Protein 1QC6 (pdb70)

GO terms:
  GO:0045335 phagocytic vesicle (C, IDA)
  GO:0071346 cellular response to type II interferon (P, IDA)
  GO:0005515 protein binding (F, IPI)
  GO:0005522 profilin binding (F, IDA)
  GO:0005737 cytoplasm (C, IDA)
  GO:0005925 focal adhesion (C, IDA)
  GO:0030027 lamellipodium (C, IDA)
  GO:0017124 SH3 domain binding (F, IDA)
  GO:0030838 positive regulation of actin filament polymerization (P, IDA)
  GO:0008154 actin polymerization or depolymerization (P, IDA)

Structure (mmCIF, N/CA/C/O backbone):
data_1QC6
#
_entry.id   1QC6
#
_cell.length_a   44.883
_cell.length_b   68.257
_cell.length_c   82.219
_cell.angle_alpha   90.0
_cell.angle_beta   90.0
_cell.angle_gamma   90.0
#
_symmetry.space_group_name_H-M   'P 21 21 21'
#
loop_
_entity.id
_entity.type
_entity.pdbx_description
1 polymer 'EVH1 DOMAIN FROM ENA/VASP-LIKE PROTEIN'
2 polymer PHE-GLU-PHE-PRO-PRO-PRO-PRO-THR-ASP-GLU-GLU
3 water water
#
loop_
_atom_site.group_PDB
_atom_site.id
_atom_site.type_symbol
_atom_site.label_atom_id
_atom_site.label_alt_id
_atom_site.label_comp_id
_atom_site.label_asym_id
_atom_site.label_entity_id
_atom_site.label_seq_id
_atom_site.pdbx_PDB_ins_code
_atom_site.Cartn_x
_atom_site.Cartn_y
_atom_site.Cartn_z
_atom_site.occupancy
_atom_site.B_iso_or_equiv
_atom_site.auth_seq_id
_atom_site.auth_comp_id
_atom_site.auth_asym_id
_atom_site.auth_atom_id
_atom_site.pdbx_PDB_model_num
ATOM 9 N N . SER A 1 2 ? 28.926 22.714 14.993 1.00 63.49 1002 SER A N 1
ATOM 10 C CA . SER A 1 2 ? 29.167 22.032 16.262 1.00 58.72 1002 SER A CA 1
ATOM 11 C C . SER A 1 2 ? 27.953 22.051 17.201 1.00 54.25 1002 SER A C 1
ATOM 12 O O . SER A 1 2 ? 26.927 22.673 16.925 1.00 51.09 1002 SER A O 1
ATOM 15 N N . GLU A 1 3 ? 28.091 21.353 18.317 1.00 48.03 1003 GLU A N 1
ATOM 16 C CA . GLU A 1 3 ? 27.039 21.280 19.300 1.00 40.72 1003 GLU A CA 1
ATOM 17 C C . GLU A 1 3 ? 27.273 22.358 20.356 1.00 41.65 1003 GLU A C 1
ATOM 18 O O . GLU A 1 3 ? 28.322 22.396 21.018 1.00 41.69 1003 GLU A O 1
ATOM 24 N N . GLN A 1 4 ? 26.282 23.232 20.510 1.00 38.04 1004 GLN A N 1
ATOM 25 C CA . GLN A 1 4 ? 26.360 24.324 21.467 1.00 36.52 1004 GLN A CA 1
ATOM 26 C C . GLN A 1 4 ? 25.345 24.176 22.614 1.00 34.68 1004 GLN A C 1
ATOM 27 O O . GLN A 1 4 ? 24.141 24.324 22.410 1.00 35.77 1004 GLN A O 1
ATOM 33 N N . SER A 1 5 ? 25.843 23.878 23.812 1.00 27.83 1005 SER A N 1
ATOM 34 C CA . SER A 1 5 ? 25.000 23.710 24.996 1.00 25.64 1005 SER A CA 1
ATOM 35 C C . SER A 1 5 ? 24.294 25.001 25.426 1.00 31.96 1005 SER A C 1
ATOM 36 O O . SER A 1 5 ? 24.888 26.083 25.415 1.00 34.04 1005 SER A O 1
ATOM 39 N N . ILE A 1 6 ? 23.021 24.891 25.799 1.00 31.29 1006 ILE A N 1
ATOM 40 C CA . ILE A 1 6 ? 22.280 26.061 26.243 1.00 26.44 1006 ILE A CA 1
ATOM 41 C C . ILE A 1 6 ? 21.847 25.911 27.693 1.00 28.96 1006 ILE A C 1
ATOM 42 O O . ILE A 1 6 ? 20.997 26.660 28.166 1.00 36.37 1006 ILE A O 1
ATOM 47 N N . CYS A 1 7 ? 22.436 24.939 28.391 1.00 28.61 1007 CYS A N 1
ATOM 48 C CA . CYS A 1 7 ? 22.130 24.667 29.800 1.00 26.89 1007 CYS A CA 1
ATOM 49 C C . CYS A 1 7 ? 22.691 23.308 30.249 1.00 25.30 1007 CYS A C 1
ATOM 50 O O . CYS A 1 7 ? 22.877 22.407 29.433 1.00 27.62 1007 CYS A O 1
ATOM 53 N N . GLN A 1 8 ? 22.957 23.171 31.546 1.00 20.91 1008 GLN A N 1
ATOM 54 C CA . GLN A 1 8 ? 23.521 21.944 32.090 1.00 18.40 1008 GLN A CA 1
ATOM 55 C C . GLN A 1 8 ? 23.027 21.718 33.501 1.00 18.28 1008 GLN A C 1
ATOM 56 O O . GLN A 1 8 ? 23.004 22.644 34.299 1.00 19.17 1008 GLN A O 1
ATOM 62 N N . ALA A 1 9 ? 22.650 20.488 33.827 1.00 18.76 1009 ALA A N 1
ATOM 63 C CA . ALA A 1 9 ? 22.147 20.211 35.178 1.00 21.32 1009 ALA A CA 1
ATOM 64 C C . ALA A 1 9 ? 22.264 18.738 35.545 1.00 22.46 1009 ALA A C 1
ATOM 65 O O . ALA A 1 9 ? 22.363 17.882 34.667 1.00 30.80 1009 ALA A O 1
ATOM 67 N N . ARG A 1 10 ? 22.247 18.451 36.842 1.00 16.43 1010 ARG A N 1
ATOM 68 C CA . ARG A 1 10 ? 22.377 17.089 37.334 1.00 14.78 1010 ARG A CA 1
ATOM 69 C C . ARG A 1 10 ? 21.021 16.505 37.612 1.00 18.59 1010 ARG A C 1
ATOM 70 O O . ARG A 1 10 ? 20.218 17.093 38.334 1.00 23.66 1010 ARG A O 1
ATOM 78 N N . ALA A 1 11 ? 20.771 15.323 37.070 1.00 17.96 1011 ALA A N 1
ATOM 79 C CA . ALA A 1 11 ? 19.489 14.682 37.269 1.00 13.00 1011 ALA A CA 1
ATOM 80 C C . ALA A 1 11 ? 19.604 13.207 37.038 1.00 16.41 1011 ALA A C 1
ATOM 81 O O . ALA A 1 11 ? 20.538 12.735 36.407 1.00 19.42 1011 ALA A O 1
ATOM 83 N N . SER A 1 12 ? 18.629 12.479 37.550 1.00 20.57 1012 SER A N 1
ATOM 84 C CA . SER A 1 12 ? 18.571 11.039 37.384 1.00 21.22 1012 SER A CA 1
ATOM 85 C C . SER A 1 12 ? 17.498 10.858 36.322 1.00 23.08 1012 SER A C 1
ATOM 86 O O . SER A 1 12 ? 16.333 11.152 36.573 1.00 32.08 1012 SER A O 1
ATOM 89 N N . VAL A 1 13 ? 17.873 10.407 35.131 1.00 22.05 1013 VAL A N 1
ATOM 90 C CA . VAL A 1 13 ? 16.880 10.259 34.080 1.00 23.16 1013 VAL A CA 1
ATOM 91 C C . VAL A 1 13 ? 16.151 8.945 34.243 1.00 25.25 1013 VAL A C 1
ATOM 92 O O . VAL A 1 13 ? 16.788 7.919 34.473 1.00 31.50 1013 VAL A O 1
ATOM 104 N N . VAL A 1 15 ? 12.365 6.522 33.026 1.00 25.57 1015 VAL A N 1
ATOM 105 C CA . VAL A 1 15 ? 11.270 6.299 32.088 1.00 30.91 1015 VAL A CA 1
ATOM 106 C C . VAL A 1 15 ? 10.059 5.778 32.848 1.00 33.45 1015 VAL A C 1
ATOM 107 O O . VAL A 1 15 ? 10.182 4.889 33.693 1.00 33.68 1015 VAL A O 1
ATOM 111 N N . TYR A 1 16 ? 8.886 6.325 32.558 1.00 37.30 1016 TYR A N 1
ATOM 112 C CA . TYR A 1 16 ? 7.694 5.856 33.244 1.00 41.18 1016 TYR A CA 1
ATOM 113 C C . TYR A 1 16 ? 7.200 4.560 32.644 1.00 44.52 1016 TYR A C 1
ATOM 114 O O . TYR A 1 16 ? 6.715 4.548 31.514 1.00 45.19 1016 TYR A O 1
ATOM 123 N N . ASP A 1 17 ? 7.312 3.478 33.414 1.00 50.33 1017 ASP A N 1
ATOM 124 C CA . ASP A 1 17 ? 6.870 2.151 32.981 1.00 54.25 1017 ASP A CA 1
ATOM 125 C C . ASP A 1 17 ? 5.368 1.963 33.193 1.00 56.60 1017 ASP A C 1
ATOM 126 O O . ASP A 1 17 ? 4.926 1.541 34.262 1.00 53.24 1017 ASP A O 1
ATOM 131 N N . ASP A 1 18 ? 4.596 2.272 32.158 1.00 61.04 1018 ASP A N 1
ATOM 132 C CA . ASP A 1 18 ? 3.148 2.154 32.201 1.00 66.41 1018 ASP A CA 1
ATOM 133 C C . ASP A 1 18 ? 2.685 0.758 32.611 1.00 68.15 1018 ASP A C 1
ATOM 134 O O . ASP A 1 18 ? 1.646 0.602 33.248 1.00 70.16 1018 ASP A O 1
ATOM 139 N N . THR A 1 19 ? 3.448 -0.260 32.238 1.00 68.44 1019 THR A N 1
ATOM 140 C CA . THR A 1 19 ? 3.086 -1.624 32.591 1.00 65.77 1019 THR A CA 1
ATOM 141 C C . THR A 1 19 ? 3.369 -1.873 34.072 1.00 62.17 1019 THR A C 1
ATOM 142 O O . THR A 1 19 ? 2.445 -2.055 34.858 1.00 63.39 1019 THR A O 1
ATOM 146 N N . SER A 1 20 ? 4.640 -1.876 34.464 1.00 57.96 1020 SER A N 1
ATOM 147 C CA . SER A 1 20 ? 4.981 -2.086 35.866 1.00 51.73 1020 SER A CA 1
ATOM 148 C C . SER A 1 20 ? 4.319 -0.964 36.637 1.00 52.10 1020 SER A C 1
ATOM 149 O O . SER A 1 20 ? 4.358 -0.930 37.862 1.00 49.65 1020 SER A O 1
ATOM 152 N N . LYS A 1 21 ? 3.725 -0.039 35.888 1.00 53.75 1021 LYS A N 1
ATOM 153 C CA . LYS A 1 21 ? 3.029 1.111 36.441 1.00 51.79 1021 LYS A CA 1
ATOM 154 C C . LYS A 1 21 ? 3.958 1.979 37.292 1.00 50.53 1021 LYS A C 1
ATOM 155 O O . LYS A 1 21 ? 3.515 2.944 37.909 1.00 48.80 1021 LYS A O 1
ATOM 161 N N . LYS A 1 22 ? 5.250 1.652 37.294 1.00 47.81 1022 LYS A N 1
ATOM 162 C CA . LYS A 1 22 ? 6.233 2.394 38.088 1.00 45.10 1022 LYS A CA 1
ATOM 163 C C . LYS A 1 22 ? 7.167 3.252 37.246 1.00 39.19 1022 LYS A C 1
ATOM 164 O O . LYS A 1 22 ? 7.187 3.133 36.028 1.00 44.14 1022 LYS A O 1
ATOM 170 N N . TRP A 1 23 ? 7.935 4.112 37.918 1.00 32.74 1023 TRP A N 1
ATOM 171 C CA . TRP A 1 23 ? 8.933 4.980 37.276 1.00 32.76 1023 TRP A CA 1
ATOM 172 C C . TRP A 1 23 ? 10.244 4.223 37.416 1.00 34.14 1023 TRP A C 1
ATOM 173 O O . TRP A 1 23 ? 10.643 3.878 38.530 1.00 30.14 1023 TRP A O 1
ATOM 184 N N . VAL A 1 24 ? 10.918 3.969 36.298 1.00 34.86 1024 VAL A N 1
ATOM 185 C CA . VAL A 1 24 ? 12.166 3.224 36.337 1.00 31.15 1024 VAL A CA 1
ATOM 186 C C . VAL A 1 24 ? 13.330 3.990 35.745 1.00 33.50 1024 VAL A C 1
ATOM 187 O O . VAL A 1 24 ? 13.161 4.820 34.855 1.00 31.00 1024 VAL A O 1
ATOM 191 N N . PRO A 1 25 ? 14.538 3.719 36.244 1.00 36.09 1025 PRO A N 1
ATOM 192 C CA . PRO A 1 25 ? 15.751 4.382 35.762 1.00 37.91 1025 PRO A CA 1
ATOM 193 C C . PRO A 1 25 ? 15.982 3.952 34.328 1.00 36.18 1025 PRO A C 1
ATOM 194 O O . PRO A 1 25 ? 15.653 2.834 33.968 1.00 42.47 1025 PRO A O 1
ATOM 198 N N . ILE A 1 26 ? 16.551 4.822 33.505 1.00 40.36 1026 ILE A N 1
ATOM 199 C CA . ILE A 1 26 ? 16.775 4.471 32.105 1.00 44.09 1026 ILE A CA 1
ATOM 200 C C . ILE A 1 26 ? 17.900 3.450 31.891 1.00 46.42 1026 ILE A C 1
ATOM 201 O O . ILE A 1 26 ? 17.895 2.719 30.905 1.00 43.72 1026 ILE A O 1
ATOM 206 N N . LYS A 1 27 ? 18.845 3.381 32.824 1.00 55.69 1027 LYS A N 1
ATOM 207 C CA . LYS A 1 27 ? 19.962 2.440 32.713 1.00 65.40 1027 LYS A CA 1
ATOM 208 C C . LYS A 1 27 ? 19.569 1.012 33.117 1.00 69.79 1027 LYS A C 1
ATOM 209 O O . LYS A 1 27 ? 19.912 0.590 34.250 1.00 67.85 1027 LYS A O 1
ATOM 215 N N . PHE A 1 33 ? 22.955 9.813 39.481 1.00 46.94 1033 PHE A N 1
ATOM 216 C CA . PHE A 1 33 ? 22.882 11.129 38.760 1.00 44.88 1033 PHE A CA 1
ATOM 217 C C . PHE A 1 33 ? 23.742 11.190 37.497 1.00 43.85 1033 PHE A C 1
ATOM 218 O O . PHE A 1 33 ? 24.823 10.601 37.445 1.00 50.93 1033 PHE A O 1
ATOM 226 N N . SER A 1 34 ? 23.246 11.901 36.484 1.00 36.26 1034 SER A N 1
ATOM 227 C CA . SER A 1 34 ? 23.937 12.067 35.206 1.00 29.00 1034 SER A CA 1
ATOM 228 C C . SER A 1 34 ? 23.973 13.551 34.958 1.00 23.78 1034 SER A C 1
ATOM 229 O O . SER A 1 34 ? 23.298 14.313 35.631 1.00 26.87 1034 SER A O 1
ATOM 232 N N . ARG A 1 35 ? 24.754 13.977 33.988 1.00 18.25 1035 ARG A N 1
ATOM 233 C CA . ARG A 1 35 ? 24.804 15.385 33.704 1.00 19.38 1035 ARG A CA 1
ATOM 234 C C . ARG A 1 35 ? 23.860 15.574 32.542 1.00 25.85 1035 ARG A C 1
ATOM 235 O O . ARG A 1 35 ? 23.946 14.852 31.543 1.00 25.42 1035 ARG A O 1
ATOM 243 N N . ILE A 1 36 ? 22.932 16.517 32.679 1.00 25.37 1036 ILE A N 1
ATOM 244 C CA . ILE A 1 36 ? 21.998 16.793 31.603 1.00 18.00 1036 ILE A CA 1
ATOM 245 C C . ILE A 1 36 ? 22.330 18.136 31.013 1.00 14.91 1036 ILE A C 1
ATOM 246 O O . ILE A 1 36 ? 22.622 19.093 31.732 1.00 18.54 1036 ILE A O 1
ATOM 251 N N . ASN A 1 37 ? 22.292 18.171 29.687 1.00 16.02 1037 ASN A N 1
ATOM 252 C CA . ASN A 1 37 ? 22.605 19.335 28.879 1.00 16.02 1037 ASN A CA 1
ATOM 253 C C . ASN A 1 37 ? 21.609 19.380 27.744 1.00 21.22 1037 ASN A C 1
ATOM 254 O O . ASN A 1 37 ? 21.168 18.341 27.264 1.00 26.78 1037 ASN A O 1
ATOM 259 N N . ILE A 1 38 ? 21.272 20.580 27.300 1.00 20.52 1038 ILE A N 1
ATOM 260 C CA . ILE A 1 38 ? 20.383 20.733 26.169 1.00 17.54 1038 ILE A CA 1
ATOM 261 C C . ILE A 1 38 ? 21.284 21.400 25.144 1.00 20.23 1038 ILE A C 1
ATOM 262 O O . ILE A 1 38 ? 21.718 22.529 25.346 1.00 25.68 1038 ILE A O 1
ATOM 267 N N . TYR A 1 39 ? 21.585 20.708 24.058 1.00 20.64 1039 TYR A N 1
ATOM 268 C CA . TYR A 1 39 ? 22.430 21.276 23.030 1.00 15.20 1039 TYR A CA 1
ATOM 269 C C . TYR A 1 39 ? 21.606 21.777 21.879 1.00 17.80 1039 TYR A C 1
ATOM 270 O O . TYR A 1 39 ? 20.508 21.283 21.622 1.00 19.96 1039 TYR A O 1
ATOM 279 N N . HIS A 1 40 ? 22.165 22.748 21.169 1.00 23.44 1040 HIS A N 1
ATOM 280 C CA . HIS A 1 40 ? 21.514 23.331 20.010 1.00 27.87 1040 HIS A CA 1
ATOM 281 C C . HIS A 1 40 ? 22.446 23.281 18.809 1.00 32.97 1040 HIS A C 1
ATOM 282 O O . HIS A 1 40 ? 23.667 23.455 18.937 1.00 29.82 1040 HIS A O 1
ATOM 289 N N . ASN A 1 41 ? 21.864 23.020 17.648 1.00 34.72 1041 ASN A N 1
ATOM 290 C CA . ASN A 1 41 ? 22.630 22.976 16.422 1.00 42.95 1041 ASN A CA 1
ATOM 291 C C . ASN A 1 41 ? 22.124 24.137 15.582 1.00 47.38 1041 ASN A C 1
ATOM 292 O O . ASN A 1 41 ? 21.019 24.103 15.031 1.00 46.61 1041 ASN A O 1
ATOM 297 N N . THR A 1 42 ? 22.933 25.182 15.511 1.00 48.07 1042 THR A N 1
ATOM 298 C CA . THR A 1 42 ? 22.571 26.358 14.744 1.00 49.74 1042 THR A CA 1
ATOM 299 C C . THR A 1 42 ? 22.523 25.989 13.265 1.00 51.48 1042 THR A C 1
ATOM 300 O O . THR A 1 42 ? 21.657 26.451 12.519 1.00 51.14 1042 THR A O 1
ATOM 304 N N . ALA A 1 43 ? 23.451 25.130 12.857 1.00 53.52 1043 ALA A N 1
ATOM 305 C CA . ALA A 1 43 ? 23.529 24.670 11.478 1.00 55.39 1043 ALA A CA 1
ATOM 306 C C . ALA A 1 43 ? 22.427 23.650 11.182 1.00 56.23 1043 ALA A C 1
ATOM 307 O O . ALA A 1 43 ? 22.603 22.779 10.329 1.00 62.76 1043 ALA A O 1
ATOM 309 N N . SER A 1 44 ? 21.303 23.756 11.890 1.00 52.46 1044 SER A N 1
ATOM 310 C CA . SER A 1 44 ? 20.174 22.842 11.704 1.00 47.37 1044 SER A CA 1
ATOM 311 C C . SER A 1 44 ? 18.993 23.235 12.581 1.00 47.97 1044 SER A C 1
ATOM 312 O O . SER A 1 44 ? 17.933 22.590 12.539 1.00 41.34 1044 SER A O 1
ATOM 315 N N . SER A 1 45 ? 19.186 24.293 13.369 1.00 48.97 1045 SER A N 1
ATOM 316 C CA . SER A 1 45 ? 18.157 24.776 14.277 1.00 49.35 1045 SER A CA 1
ATOM 317 C C . SER A 1 45 ? 17.506 23.544 14.876 1.00 44.82 1045 SER A C 1
ATOM 318 O O . SER A 1 45 ? 16.361 23.206 14.575 1.00 47.73 1045 SER A O 1
ATOM 321 N N . THR A 1 46 ? 18.281 22.865 15.712 1.00 38.39 1046 THR A N 1
ATOM 322 C CA . THR A 1 46 ? 17.861 21.636 16.360 1.00 33.24 1046 THR A CA 1
ATOM 323 C C . THR A 1 46 ? 18.218 21.706 17.832 1.00 28.08 1046 THR A C 1
ATOM 324 O O . THR A 1 46 ? 19.200 22.339 18.200 1.00 32.63 1046 THR A O 1
ATOM 328 N N . PHE A 1 47 ? 17.418 21.065 18.674 1.00 23.75 1047 PHE A N 1
ATOM 329 C CA . PHE A 1 47 ? 17.690 21.052 20.105 1.00 20.06 1047 PHE A CA 1
ATOM 330 C C . PHE A 1 47 ? 17.632 19.617 20.587 1.00 23.24 1047 PHE A C 1
ATOM 331 O O . PHE A 1 47 ? 16.753 18.859 20.162 1.00 26.08 1047 PHE A O 1
ATOM 339 N N . ARG A 1 48 ? 18.569 19.230 21.454 1.00 20.02 1048 ARG A N 1
ATOM 340 C CA . ARG A 1 48 ? 18.572 17.870 21.985 1.00 16.23 1048 ARG A CA 1
ATOM 341 C C . ARG A 1 48 ? 18.863 17.831 23.462 1.00 16.25 1048 ARG A C 1
ATOM 342 O O . ARG A 1 48 ? 19.556 18.697 23.986 1.00 17.39 1048 ARG A O 1
ATOM 350 N N . VAL A 1 49 ? 18.293 16.836 24.133 1.00 18.99 1049 VAL A N 1
ATOM 351 C CA . VAL A 1 49 ? 18.534 16.636 25.550 1.00 18.59 1049 VAL A CA 1
ATOM 352 C C . VAL A 1 49 ? 19.515 15.472 25.526 1.00 24.21 1049 VAL A C 1
ATOM 353 O O . VAL A 1 49 ? 19.198 14.401 25.001 1.00 22.09 1049 VAL A O 1
ATOM 357 N N . VAL A 1 50 ? 20.719 15.693 26.046 1.00 26.02 1050 VAL A N 1
ATOM 358 C CA . VAL A 1 50 ? 21.732 14.647 26.082 1.00 21.54 1050 VAL A CA 1
ATOM 359 C C . VAL A 1 50 ? 22.183 14.429 27.511 1.00 21.42 1050 VAL A C 1
ATOM 360 O O . VAL A 1 50 ? 22.694 15.341 28.151 1.00 29.19 1050 VAL A O 1
ATOM 364 N N . GLY A 1 51 ? 21.981 13.221 28.014 1.00 19.54 1051 GLY A N 1
ATOM 365 C CA . GLY A 1 51 ? 22.389 12.918 29.369 1.00 14.57 1051 GLY A CA 1
ATOM 366 C C . GLY A 1 51 ? 23.590 12.006 29.338 1.00 13.41 1051 GLY A C 1
ATOM 367 O O . GLY A 1 51 ? 23.556 10.975 28.690 1.00 20.84 1051 GLY A O 1
ATOM 368 N N . VAL A 1 52 ? 24.654 12.390 30.026 1.00 16.40 1052 VAL A N 1
ATOM 369 C CA . VAL A 1 52 ? 25.876 11.589 30.083 1.00 20.34 1052 VAL A CA 1
ATOM 370 C C . VAL A 1 52 ? 26.157 11.099 31.506 1.00 22.85 1052 VAL A C 1
ATOM 371 O O . VAL A 1 52 ? 25.895 11.796 32.482 1.00 20.25 1052 VAL A O 1
ATOM 375 N N . LYS A 1 53 ? 26.670 9.882 31.613 1.00 27.99 1053 LYS A N 1
ATOM 376 C CA . LYS A 1 53 ? 27.011 9.304 32.899 1.00 31.67 1053 LYS A CA 1
ATOM 377 C C . LYS A 1 53 ? 28.328 9.947 33.281 1.00 33.92 1053 LYS A C 1
ATOM 378 O O . LYS A 1 53 ? 29.360 9.543 32.791 1.00 33.87 1053 LYS A O 1
ATOM 384 N N . LEU A 1 54 ? 28.307 10.950 34.143 1.00 39.62 1054 LEU A N 1
ATOM 385 C CA . LEU A 1 54 ? 29.551 11.606 34.513 1.00 47.33 1054 LEU A CA 1
ATOM 386 C C . LEU A 1 54 ? 30.528 10.662 35.230 1.00 50.04 1054 LEU A C 1
ATOM 387 O O . LEU A 1 54 ? 31.562 11.093 35.726 1.00 55.24 1054 LEU A O 1
ATOM 392 N N . GLN A 1 55 ? 30.212 9.374 35.274 1.00 53.94 1055 GLN A N 1
ATOM 393 C CA . GLN A 1 55 ? 31.076 8.393 35.934 1.00 54.13 1055 GLN A CA 1
ATOM 394 C C . GLN A 1 55 ? 31.930 7.700 34.898 1.00 52.68 1055 GLN A C 1
ATOM 395 O O . GLN A 1 55 ? 33.149 7.773 34.952 1.00 52.80 1055 GLN A O 1
ATOM 401 N N . ASP A 1 56 ? 31.272 7.028 33.956 1.00 55.39 1056 ASP A N 1
ATOM 402 C CA . ASP A 1 56 ? 31.942 6.318 32.870 1.00 58.45 1056 ASP A CA 1
ATOM 403 C C . ASP A 1 56 ? 31.711 7.066 31.567 1.00 57.19 1056 ASP A C 1
ATOM 404 O O . ASP A 1 56 ? 31.952 6.545 30.488 1.00 54.64 1056 ASP A O 1
ATOM 409 N N . GLN A 1 57 ? 31.216 8.291 31.697 1.00 61.11 1057 GLN A N 1
ATOM 410 C CA . GLN A 1 57 ? 30.949 9.203 30.580 1.00 61.47 1057 GLN A CA 1
ATOM 411 C C . GLN A 1 57 ? 30.180 8.639 29.379 1.00 55.55 1057 GLN A C 1
ATOM 412 O O . GLN A 1 57 ? 30.368 9.071 28.238 1.00 52.41 1057 GLN A O 1
ATOM 418 N N . GLN A 1 58 ? 29.291 7.694 29.660 1.00 50.94 1058 GLN A N 1
ATOM 419 C CA . GLN A 1 58 ? 28.457 7.068 28.642 1.00 47.45 1058 GLN A CA 1
ATOM 420 C C . GLN A 1 58 ? 27.153 7.863 28.511 1.00 41.96 1058 GLN A C 1
ATOM 421 O O . GLN A 1 58 ? 26.597 8.309 29.503 1.00 45.25 1058 GLN A O 1
ATOM 427 N N . VAL A 1 59 ? 26.671 8.043 27.288 1.00 36.99 1059 VAL A N 1
ATOM 428 C CA . VAL A 1 59 ? 25.436 8.782 27.057 1.00 32.39 1059 VAL A CA 1
ATOM 429 C C . VAL A 1 59 ? 24.236 7.888 27.393 1.00 30.48 1059 VAL A C 1
ATOM 430 O O . VAL A 1 59 ? 24.110 6.777 26.861 1.00 29.69 1059 VAL A O 1
ATOM 434 N N . VAL A 1 60 ? 23.373 8.362 28.293 1.00 29.28 1060 VAL A N 1
ATOM 435 C CA . VAL A 1 60 ? 22.172 7.612 28.689 1.00 25.04 1060 VAL A CA 1
ATOM 436 C C . VAL A 1 60 ? 20.940 8.058 27.900 1.00 21.13 1060 VAL A C 1
ATOM 437 O O . VAL A 1 60 ? 20.011 7.289 27.689 1.00 26.38 1060 VAL A O 1
ATOM 441 N N . ILE A 1 61 ? 20.932 9.304 27.465 1.00 14.69 1061 ILE A N 1
ATOM 442 C CA . ILE A 1 61 ? 19.805 9.807 26.710 1.00 18.76 1061 ILE A CA 1
ATOM 443 C C . ILE A 1 61 ? 20.301 10.835 25.673 1.00 19.24 1061 ILE A C 1
ATOM 444 O O . ILE A 1 61 ? 21.245 11.585 25.931 1.00 22.50 1061 ILE A O 1
ATOM 449 N N . ASN A 1 62 ? 19.694 10.825 24.488 1.00 16.39 1062 ASN A N 1
ATOM 450 C CA . ASN A 1 62 ? 20.041 11.749 23.408 1.00 19.48 1062 ASN A CA 1
ATOM 451 C C . ASN A 1 62 ? 18.709 11.973 22.723 1.00 19.75 1062 ASN A C 1
ATOM 452 O O . ASN A 1 62 ? 18.433 11.418 21.677 1.00 25.85 1062 ASN A O 1
ATOM 457 N N . TYR A 1 63 ? 17.893 12.811 23.340 1.00 23.49 1063 TYR A N 1
ATOM 458 C CA . TYR A 1 63 ? 16.540 13.097 22.889 1.00 21.30 1063 TYR A CA 1
ATOM 459 C C . TYR A 1 63 ? 16.327 14.415 22.181 1.00 23.55 1063 TYR A C 1
ATOM 460 O O . TYR A 1 63 ? 16.745 15.470 22.656 1.00 26.47 1063 TYR A O 1
ATOM 469 N N . SER A 1 64 ? 15.638 14.360 21.056 1.00 21.80 1064 SER A N 1
ATOM 470 C CA . SER A 1 64 ? 15.351 15.576 20.315 1.00 28.50 1064 SER A CA 1
ATOM 471 C C . SER A 1 64 ? 14.071 16.193 20.844 1.00 31.51 1064 SER A C 1
ATOM 472 O O . SER A 1 64 ? 13.010 15.558 20.792 1.00 31.92 1064 SER A O 1
ATOM 475 N N . ILE A 1 65 ? 14.154 17.414 21.369 1.00 34.25 1065 ILE A N 1
ATOM 476 C CA . ILE A 1 65 ? 12.943 18.068 21.842 1.00 34.16 1065 ILE A CA 1
ATOM 477 C C . ILE A 1 65 ? 12.224 18.489 20.550 1.00 38.12 1065 ILE A C 1
ATOM 478 O O . ILE A 1 65 ? 12.706 19.323 19.767 1.00 32.49 1065 ILE A O 1
ATOM 483 N N . VAL A 1 66 ? 11.075 17.864 20.320 1.00 41.62 1066 VAL A N 1
ATOM 484 C CA . VAL A 1 66 ? 10.306 18.100 19.111 1.00 43.75 1066 VAL A CA 1
ATOM 485 C C . VAL A 1 66 ? 9.350 19.306 19.145 1.00 41.07 1066 VAL A C 1
ATOM 486 O O . VAL A 1 66 ? 9.256 20.016 20.136 1.00 36.73 1066 VAL A O 1
ATOM 490 N N . LYS A 1 67 ? 8.661 19.535 18.035 1.00 44.53 1067 LYS A N 1
ATOM 491 C CA . LYS A 1 67 ? 7.736 20.652 17.885 1.00 46.79 1067 LYS A CA 1
ATOM 492 C C . LYS A 1 67 ? 6.511 20.698 18.826 1.00 48.58 1067 LYS A C 1
ATOM 493 O O . LYS A 1 67 ? 6.152 21.772 19.325 1.00 53.98 1067 LYS A O 1
ATOM 499 N N . GLY A 1 68 ? 5.861 19.565 19.073 1.00 41.19 1068 GLY A N 1
ATOM 500 C CA . GLY A 1 68 ? 4.697 19.595 19.947 1.00 37.34 1068 GLY A CA 1
ATOM 501 C C . GLY A 1 68 ? 4.873 18.927 21.301 1.00 39.68 1068 GLY A C 1
ATOM 502 O O . GLY A 1 68 ? 3.898 18.532 21.946 1.00 40.19 1068 GLY A O 1
ATOM 503 N N . LEU A 1 69 ? 6.124 18.803 21.733 1.00 38.70 1069 LEU A N 1
ATOM 504 C CA . LEU A 1 69 ? 6.457 18.173 23.003 1.00 32.77 1069 LEU A CA 1
ATOM 505 C C . LEU A 1 69 ? 5.720 18.817 24.170 1.00 31.28 1069 LEU A C 1
ATOM 506 O O . LEU A 1 69 ? 5.373 20.002 24.133 1.00 26.27 1069 LEU A O 1
ATOM 511 N N . LYS A 1 70 ? 5.485 18.019 25.204 1.00 32.02 1070 LYS A N 1
ATOM 512 C CA . LYS A 1 70 ? 4.793 18.491 26.392 1.00 35.19 1070 LYS A CA 1
ATOM 513 C C . LYS A 1 70 ? 5.723 18.320 27.581 1.00 32.54 1070 LYS A C 1
ATOM 514 O O . LYS A 1 70 ? 6.012 17.201 27.998 1.00 34.44 1070 LYS A O 1
ATOM 520 N N . TYR A 1 71 ? 6.208 19.439 28.108 1.00 29.15 1071 TYR A N 1
ATOM 521 C CA . TYR A 1 71 ? 7.099 19.421 29.259 1.00 25.36 1071 TYR A CA 1
ATOM 522 C C . TYR A 1 71 ? 6.273 19.713 30.495 1.00 23.37 1071 TYR A C 1
ATOM 523 O O . TYR A 1 71 ? 5.541 20.696 30.535 1.00 24.44 1071 TYR A O 1
ATOM 532 N N . ASN A 1 72 ? 6.385 18.858 31.502 1.00 24.04 1072 ASN A N 1
ATOM 533 C CA . ASN A 1 72 ? 5.641 19.052 32.738 1.00 19.72 1072 ASN A CA 1
ATOM 534 C C . ASN A 1 72 ? 6.588 19.084 33.931 1.00 21.64 1072 ASN A C 1
ATOM 535 O O . ASN A 1 72 ? 7.430 18.204 34.096 1.00 20.91 1072 ASN A O 1
ATOM 540 N N . GLN A 1 73 ? 6.446 20.111 34.757 1.00 20.25 1073 GLN A N 1
ATOM 541 C CA . GLN A 1 73 ? 7.252 20.239 35.950 1.00 20.78 1073 GLN A CA 1
ATOM 542 C C . GLN A 1 73 ? 6.441 19.680 37.110 1.00 18.06 1073 GLN A C 1
ATOM 543 O O . GLN A 1 73 ? 5.811 20.419 37.848 1.00 19.14 1073 GLN A O 1
ATOM 549 N N . ALA A 1 74 ? 6.449 18.356 37.234 1.00 17.51 1074 ALA A N 1
ATOM 550 C CA . ALA A 1 74 ? 5.720 17.662 38.281 1.00 18.36 1074 ALA A CA 1
ATOM 551 C C . ALA A 1 74 ? 5.995 18.262 39.652 1.00 20.00 1074 ALA A C 1
ATOM 552 O O . ALA A 1 74 ? 5.077 18.628 40.368 1.00 26.20 1074 ALA A O 1
ATOM 554 N N . THR A 1 75 ? 7.262 18.357 40.024 1.00 22.54 1075 THR A N 1
ATOM 555 C CA . THR A 1 75 ? 7.627 18.925 41.310 1.00 22.68 1075 THR A CA 1
ATOM 556 C C . THR A 1 75 ? 8.828 19.856 41.119 1.00 25.69 1075 THR A C 1
ATOM 557 O O . THR A 1 75 ? 9.423 19.895 40.044 1.00 35.96 1075 THR A O 1
ATOM 561 N N . PRO A 1 76 ? 9.196 20.634 42.146 1.00 25.96 1076 PRO A N 1
ATOM 562 C CA . PRO A 1 76 ? 10.343 21.542 42.012 1.00 28.71 1076 PRO A CA 1
ATOM 563 C C . PRO A 1 76 ? 11.665 20.858 41.648 1.00 29.06 1076 PRO A C 1
ATOM 564 O O . PRO A 1 76 ? 12.622 21.522 41.244 1.00 30.59 1076 PRO A O 1
ATOM 568 N N . THR A 1 77 ? 11.717 19.536 41.791 1.00 26.61 1077 THR A N 1
ATOM 569 C CA . THR A 1 77 ? 12.918 18.786 41.446 1.00 26.01 1077 THR A CA 1
ATOM 570 C C . THR A 1 77 ? 12.599 17.584 40.561 1.00 26.92 1077 THR A C 1
ATOM 571 O O . THR A 1 77 ? 13.445 16.711 40.343 1.00 30.43 1077 THR A O 1
ATOM 575 N N . PHE A 1 78 ? 11.377 17.538 40.045 1.00 23.46 1078 PHE A N 1
ATOM 576 C CA . PHE A 1 78 ? 10.990 16.451 39.167 1.00 20.02 1078 PHE A CA 1
ATOM 577 C C . PHE A 1 78 ? 10.135 16.923 38.016 1.00 18.13 1078 PHE A C 1
ATOM 578 O O . PHE A 1 78 ? 9.012 17.366 38.213 1.00 23.95 1078 PHE A O 1
ATOM 586 N N . HIS A 1 79 ? 10.664 16.792 36.809 1.00 12.71 1079 HIS A N 1
ATOM 587 C CA . HIS A 1 79 ? 9.968 17.225 35.618 1.00 14.31 1079 HIS A CA 1
ATOM 588 C C . HIS A 1 79 ? 9.852 16.067 34.642 1.00 15.59 1079 HIS A C 1
ATOM 589 O O . HIS A 1 79 ? 10.634 15.128 34.699 1.00 17.30 1079 HIS A O 1
ATOM 596 N N . GLN A 1 80 ? 8.871 16.126 33.750 1.00 18.20 1080 GLN A N 1
ATOM 597 C CA . GLN A 1 80 ? 8.681 15.060 32.772 1.00 21.59 1080 GLN A CA 1
ATOM 598 C C . GLN A 1 80 ? 8.251 15.617 31.423 1.00 21.63 1080 GLN A C 1
ATOM 599 O O . GLN A 1 80 ? 7.981 16.811 31.267 1.00 22.06 1080 GLN A O 1
ATOM 605 N N . TRP A 1 81 ? 8.214 14.756 30.429 1.00 19.06 1081 TRP A N 1
ATOM 606 C CA . TRP A 1 81 ? 7.777 15.207 29.130 1.00 29.45 1081 TRP A CA 1
ATOM 607 C C . TRP A 1 81 ? 7.321 14.003 28.333 1.00 33.57 1081 TRP A C 1
ATOM 608 O O . TRP A 1 81 ? 7.923 12.930 28.396 1.00 30.95 1081 TRP A O 1
ATOM 619 N N . ARG A 1 82 ? 6.216 14.173 27.621 1.00 40.19 1082 ARG A N 1
ATOM 620 C CA . ARG A 1 82 ? 5.663 13.097 26.821 1.00 47.52 1082 ARG A CA 1
ATOM 621 C C . ARG A 1 82 ? 5.958 13.390 25.367 1.00 47.96 1082 ARG A C 1
ATOM 622 O O . ARG A 1 82 ? 5.766 14.513 24.901 1.00 47.82 1082 ARG A O 1
ATOM 630 N N . ASP A 1 83 ? 6.448 12.389 24.652 1.00 51.53 1083 ASP A N 1
ATOM 631 C CA . ASP A 1 83 ? 6.753 12.585 23.245 1.00 60.87 1083 ASP A CA 1
ATOM 632 C C . ASP A 1 83 ? 5.457 12.436 22.480 1.00 63.91 1083 ASP A C 1
ATOM 633 O O . ASP A 1 83 ? 4.998 13.371 21.814 1.00 66.71 1083 ASP A O 1
ATOM 638 N N . ALA A 1 84 ? 4.870 11.250 22.603 1.00 63.11 1084 ALA A N 1
ATOM 639 C CA . ALA A 1 84 ? 3.617 10.914 21.949 1.00 63.33 1084 ALA A CA 1
ATOM 640 C C . ALA A 1 84 ? 3.455 9.416 22.060 1.00 60.30 1084 ALA A C 1
ATOM 641 O O . ALA A 1 84 ? 2.520 8.843 21.519 1.00 66.58 1084 ALA A O 1
ATOM 643 N N . ARG A 1 85 ? 4.373 8.772 22.761 1.00 55.15 1085 ARG A N 1
ATOM 644 C CA . ARG A 1 85 ? 4.286 7.331 22.908 1.00 56.63 1085 ARG A CA 1
ATOM 645 C C . ARG A 1 85 ? 5.112 6.849 24.099 1.00 58.51 1085 ARG A C 1
ATOM 646 O O . ARG A 1 85 ? 5.345 5.647 24.272 1.00 63.60 1085 ARG A O 1
ATOM 654 N N . GLN A 1 86 ? 5.551 7.790 24.927 1.00 55.51 1086 GLN A N 1
ATOM 655 C CA . GLN A 1 86 ? 6.367 7.460 26.090 1.00 49.80 1086 GLN A CA 1
ATOM 656 C C . GLN A 1 86 ? 6.704 8.713 26.883 1.00 48.13 1086 GLN A C 1
ATOM 657 O O . GLN A 1 86 ? 6.919 9.793 26.313 1.00 46.63 1086 GLN A O 1
ATOM 663 N N . VAL A 1 87 ? 6.760 8.564 28.201 1.00 42.54 1087 VAL A N 1
ATOM 664 C CA . VAL A 1 87 ? 7.059 9.694 29.058 1.00 40.10 1087 VAL A CA 1
ATOM 665 C C . VAL A 1 87 ? 8.392 9.554 29.807 1.00 37.97 1087 VAL A C 1
ATOM 666 O O . VAL A 1 87 ? 8.737 8.499 30.356 1.00 28.78 1087 VAL A O 1
ATOM 670 N N . TYR A 1 88 ? 9.140 10.651 29.800 1.00 36.53 1088 TYR A N 1
ATOM 671 C CA . TYR A 1 88 ? 10.430 10.736 30.455 1.00 30.32 1088 TYR A CA 1
ATOM 672 C C . TYR A 1 88 ? 10.342 11.731 31.613 1.00 29.93 1088 TYR A C 1
ATOM 673 O O . TYR A 1 88 ? 9.546 12.678 31.588 1.00 34.09 1088 TYR A O 1
ATOM 682 N N . GLY A 1 89 ? 11.168 11.509 32.625 1.00 26.73 1089 GLY A N 1
ATOM 683 C CA . GLY A 1 89 ? 11.190 12.394 33.768 1.00 22.24 1089 GLY A CA 1
ATOM 684 C C . GLY A 1 89 ? 12.612 12.522 34.260 1.00 21.56 1089 GLY A C 1
ATOM 685 O O . GLY A 1 89 ? 13.430 11.625 34.066 1.00 23.80 1089 GLY A O 1
ATOM 686 N N . LEU A 1 90 ? 12.907 13.635 34.910 1.00 15.45 1090 LEU A N 1
ATOM 687 C CA . LEU A 1 90 ? 14.232 13.870 35.417 1.00 8.78 1090 LEU A CA 1
ATOM 688 C C . LEU A 1 90 ? 14.179 14.215 36.872 1.00 7.95 1090 LEU A C 1
ATOM 689 O O . LEU A 1 90 ? 13.599 15.217 37.244 1.00 14.32 1090 LEU A O 1
ATOM 694 N N . ASN A 1 91 ? 14.800 13.398 37.705 1.00 10.34 1091 ASN A N 1
ATOM 695 C CA . ASN A 1 91 ? 14.814 13.681 39.123 1.00 12.58 1091 ASN A CA 1
ATOM 696 C C . ASN A 1 91 ? 16.045 14.542 39.309 1.00 22.14 1091 ASN A C 1
ATOM 697 O O . ASN A 1 91 ? 17.164 14.034 39.288 1.00 28.20 1091 ASN A O 1
ATOM 702 N N . PHE A 1 92 ? 15.859 15.846 39.481 1.00 20.13 1092 PHE A N 1
ATOM 703 C CA . PHE A 1 92 ? 17.011 16.719 39.623 1.00 17.52 1092 PHE A CA 1
ATOM 704 C C . PHE A 1 92 ? 17.793 16.583 40.909 1.00 18.39 1092 PHE A C 1
ATOM 705 O O . PHE A 1 92 ? 17.397 15.887 41.832 1.00 21.95 1092 PHE A O 1
ATOM 713 N N . ALA A 1 93 ? 18.930 17.251 40.960 1.00 16.38 1093 ALA A N 1
ATOM 714 C CA . ALA A 1 93 ? 19.757 17.173 42.138 1.00 17.04 1093 ALA A CA 1
ATOM 715 C C . ALA A 1 93 ? 19.480 18.371 43.002 1.00 17.85 1093 ALA A C 1
ATOM 716 O O . ALA A 1 93 ? 19.839 18.399 44.173 1.00 25.86 1093 ALA A O 1
ATOM 718 N N . SER A 1 94 ? 18.830 19.368 42.428 1.00 16.29 1094 SER A N 1
ATOM 719 C CA . SER A 1 94 ? 18.539 20.577 43.176 1.00 15.55 1094 SER A CA 1
ATOM 720 C C . SER A 1 94 ? 17.464 21.373 42.484 1.00 17.96 1094 SER A C 1
ATOM 721 O O . SER A 1 94 ? 17.360 21.355 41.263 1.00 13.85 1094 SER A O 1
ATOM 724 N N . LYS A 1 95 ? 16.673 22.091 43.271 1.00 26.85 1095 LYS A N 1
ATOM 725 C CA . LYS A 1 95 ? 15.612 22.910 42.712 1.00 29.08 1095 LYS A CA 1
ATOM 726 C C . LYS A 1 95 ? 16.249 23.877 41.734 1.00 26.32 1095 LYS A C 1
ATOM 727 O O . LYS A 1 95 ? 15.758 24.063 40.629 1.00 33.53 1095 LYS A O 1
ATOM 733 N N . GLU A 1 96 ? 17.359 24.480 42.140 1.00 25.28 1096 GLU A N 1
ATOM 734 C CA . GLU A 1 96 ? 18.040 25.438 41.288 1.00 24.92 1096 GLU A CA 1
ATOM 735 C C . GLU A 1 96 ? 18.349 24.865 39.903 1.00 24.68 1096 GLU A C 1
ATOM 736 O O . GLU A 1 96 ? 18.054 25.48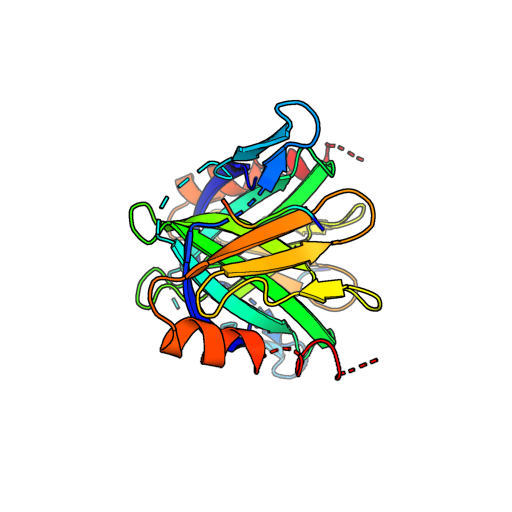7 38.882 1.00 27.15 1096 GLU A O 1
ATOM 742 N N . GLU A 1 97 ? 18.929 23.673 39.857 1.00 26.27 1097 GLU A N 1
ATOM 743 C CA . GLU A 1 97 ? 19.251 23.065 38.569 1.00 25.64 1097 GLU A CA 1
ATOM 744 C C . GLU A 1 97 ? 18.002 22.735 37.773 1.00 20.79 1097 GLU A C 1
ATOM 745 O O . GLU A 1 97 ? 18.045 22.655 36.548 1.00 24.46 1097 GLU A O 1
ATOM 751 N N . ALA A 1 98 ? 16.896 22.535 38.480 1.00 21.63 1098 ALA A N 1
ATOM 752 C CA . ALA A 1 98 ? 15.616 22.219 37.852 1.00 22.89 1098 ALA A CA 1
ATOM 753 C C . ALA A 1 98 ? 15.065 23.485 37.218 1.00 21.12 1098 ALA A C 1
ATOM 754 O O . ALA A 1 98 ? 14.554 23.460 36.106 1.00 25.02 1098 ALA A O 1
ATOM 756 N N . THR A 1 99 ? 15.181 24.592 37.942 1.00 21.86 1099 THR A N 1
ATOM 757 C CA . THR A 1 99 ? 14.719 25.886 37.466 1.00 24.17 1099 THR A CA 1
ATOM 758 C C . THR A 1 99 ? 15.495 26.224 36.211 1.00 27.21 1099 THR A C 1
ATOM 759 O O . THR A 1 99 ? 14.950 26.713 35.228 1.00 33.44 1099 THR A O 1
ATOM 763 N N . THR A 1 100 ? 16.788 25.962 36.254 1.00 27.17 1100 THR A N 1
ATOM 764 C CA . THR A 1 100 ? 17.642 26.259 35.128 1.00 26.22 1100 THR A CA 1
ATOM 765 C C . THR A 1 100 ? 17.291 25.454 33.890 1.00 22.82 1100 THR A C 1
ATOM 766 O O . THR A 1 100 ? 17.125 26.015 32.806 1.00 26.44 1100 THR A O 1
ATOM 770 N N . PHE A 1 101 ? 17.170 24.144 34.056 1.00 22.67 1101 PHE A N 1
ATOM 771 C CA . PHE A 1 101 ? 16.850 23.262 32.948 1.00 23.11 1101 PHE A CA 1
ATOM 772 C C . PHE A 1 101 ? 15.473 23.520 32.322 1.00 29.57 1101 PHE A C 1
ATOM 773 O O . PHE A 1 101 ? 15.290 23.363 31.111 1.00 30.53 1101 PHE A O 1
ATOM 781 N N . SER A 1 102 ? 14.501 23.902 33.143 1.00 30.47 1102 SER A N 1
ATOM 782 C CA . SER A 1 102 ? 13.166 24.173 32.635 1.00 31.32 1102 SER A CA 1
ATOM 783 C C . SER A 1 102 ? 13.099 25.465 31.781 1.00 34.01 1102 SER A C 1
ATOM 784 O O . SER A 1 102 ? 12.447 25.476 30.737 1.00 41.00 1102 SER A O 1
ATOM 787 N N . ASN A 1 103 ? 13.768 26.541 32.206 1.00 32.40 1103 ASN A N 1
ATOM 788 C CA . ASN A 1 103 ? 13.788 27.799 31.441 1.00 24.26 1103 ASN A CA 1
ATOM 789 C C . ASN A 1 103 ? 14.363 27.523 30.041 1.00 24.36 1103 ASN A C 1
ATOM 790 O O . ASN A 1 103 ? 13.858 28.038 29.040 1.00 18.08 1103 ASN A O 1
ATOM 795 N N . ALA A 1 104 ? 15.430 26.719 29.982 1.00 25.23 1104 ALA A N 1
ATOM 796 C CA . ALA A 1 104 ? 16.059 26.358 28.709 1.00 18.97 1104 ALA A CA 1
ATOM 797 C C . ALA A 1 104 ? 15.048 25.574 27.924 1.00 15.20 1104 ALA A C 1
ATOM 798 O O . ALA A 1 104 ? 14.700 25.938 26.814 1.00 17.45 1104 ALA A O 1
ATOM 808 N N . LEU A 1 106 ? 11.709 25.130 28.118 1.00 18.87 1106 LEU A N 1
ATOM 809 C CA . LEU A 1 106 ? 10.597 25.908 27.614 1.00 17.86 1106 LEU A CA 1
ATOM 810 C C . LEU A 1 106 ? 11.061 26.854 26.506 1.00 23.21 1106 LEU A C 1
ATOM 811 O O . LEU A 1 106 ? 10.405 26.965 25.471 1.00 28.47 1106 LEU A 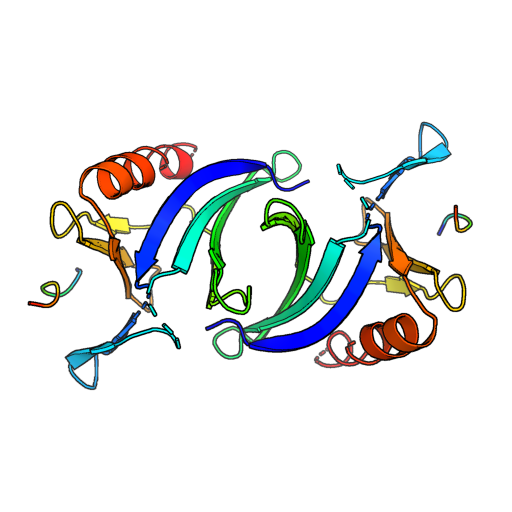O 1
ATOM 816 N N . PHE A 1 107 ? 12.199 27.515 26.710 1.00 28.31 1107 PHE A N 1
ATOM 817 C CA . PHE A 1 107 ? 12.756 28.434 25.711 1.00 22.30 1107 PHE A CA 1
ATOM 818 C C . PHE A 1 107 ? 12.980 27.682 24.376 1.00 19.23 1107 PHE A C 1
ATOM 819 O O . PHE A 1 107 ? 12.542 28.113 23.312 1.00 21.31 1107 PHE A O 1
ATOM 827 N N . ALA A 1 108 ? 13.633 26.534 24.448 1.00 15.43 1108 ALA A N 1
ATOM 828 C CA . ALA A 1 108 ? 13.898 25.731 23.266 1.00 17.17 1108 ALA A CA 1
ATOM 829 C C . ALA A 1 108 ? 12.607 25.335 22.595 1.00 19.57 1108 ALA A C 1
ATOM 830 O O . ALA A 1 108 ? 12.522 25.266 21.377 1.00 20.66 1108 ALA A O 1
ATOM 832 N N . LEU A 1 109 ? 11.596 25.057 23.402 1.00 26.38 1109 LEU A N 1
ATOM 833 C CA . LEU A 1 109 ? 10.306 24.654 22.869 1.00 27.40 1109 LEU A CA 1
ATOM 834 C C . LEU A 1 109 ? 9.649 25.843 22.177 1.00 29.59 1109 LEU A C 1
ATOM 835 O O . LEU A 1 109 ? 9.030 25.688 21.138 1.00 29.68 1109 LEU A O 1
ATOM 840 N N . ASN A 1 110 ? 9.797 27.033 22.749 1.00 35.71 1110 ASN A N 1
ATOM 841 C CA . ASN A 1 110 ? 9.233 28.239 22.144 1.00 38.70 1110 ASN A CA 1
ATOM 842 C C . ASN A 1 110 ? 9.834 28.380 20.749 1.00 35.73 1110 ASN A C 1
ATOM 843 O O . ASN A 1 110 ? 9.125 28.511 19.756 1.00 31.18 1110 ASN A O 1
ATOM 848 N N . ILE A 1 111 ? 11.156 28.349 20.669 1.00 38.38 1111 ILE A N 1
ATOM 849 C CA . ILE A 1 111 ? 11.800 28.457 19.366 1.00 41.11 1111 ILE A CA 1
ATOM 850 C C . ILE A 1 111 ? 11.235 27.348 18.468 1.00 41.02 1111 ILE A C 1
ATOM 851 O O . ILE A 1 111 ? 10.864 27.590 17.325 1.00 38.92 1111 ILE A O 1
ATOM 864 N N . ASN A 1 113 ? 8.740 26.401 17.947 1.00 45.66 1113 ASN A N 1
ATOM 865 C CA . ASN A 1 113 ? 7.467 26.807 17.366 1.00 49.05 1113 ASN A CA 1
ATOM 866 C C . ASN A 1 113 ? 7.489 28.276 16.906 1.00 50.79 1113 ASN A C 1
ATOM 867 O O . ASN A 1 113 ? 6.786 29.100 17.518 1.00 53.71 1113 ASN A O 1
ATOM 872 N N . GLU B 2 2 ? -1.852 12.464 29.709 1.00 76.93 1202 GLU C N 1
ATOM 873 C CA . GLU B 2 2 ? -1.186 13.225 30.803 1.00 76.00 1202 GLU C CA 1
ATOM 874 C C . GLU B 2 2 ? 0.004 12.447 31.369 1.00 72.30 1202 GLU C C 1
ATOM 875 O O . GLU B 2 2 ? 0.328 11.351 30.898 1.00 73.60 1202 GLU C O 1
ATOM 881 N 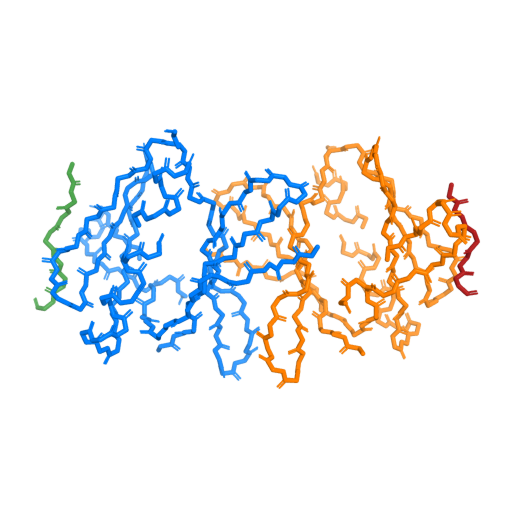N . PHE B 2 3 ? 0.661 13.035 32.366 1.00 64.14 1203 PHE C N 1
ATOM 882 C CA . PHE B 2 3 ? 1.810 12.425 33.011 1.00 52.05 1203 PHE C CA 1
ATOM 883 C C . PHE B 2 3 ? 1.420 11.897 34.386 1.00 49.88 1203 PHE C C 1
ATOM 884 O O . PHE B 2 3 ? 0.733 12.564 35.161 1.00 47.55 1203 PHE C O 1
ATOM 892 N N . PRO B 2 4 ? 1.871 10.682 34.707 1.00 46.39 1204 PRO C N 1
ATOM 893 C CA . PRO B 2 4 ? 1.587 10.024 35.984 1.00 43.65 1204 PRO C CA 1
ATOM 894 C C . PRO B 2 4 ? 2.084 10.819 37.188 1.00 41.53 1204 PRO C C 1
ATOM 895 O O . PRO B 2 4 ? 2.627 11.920 37.035 1.00 42.95 1204 PRO C O 1
ATOM 899 N N . PRO B 2 5 ? 1.858 10.294 38.411 1.00 39.11 1205 PRO C N 1
ATOM 900 C CA . PRO B 2 5 ? 2.330 11.012 39.592 1.00 34.93 1205 PRO C CA 1
ATOM 901 C C . PRO B 2 5 ? 3.815 10.717 39.674 1.00 34.60 1205 PRO C C 1
ATOM 902 O O . PRO B 2 5 ? 4.258 9.612 39.336 1.00 32.34 1205 PRO C O 1
ATOM 906 N N . PRO B 2 6 ? 4.607 11.703 40.112 1.00 36.45 1206 PRO C N 1
ATOM 907 C CA . PRO B 2 6 ? 6.050 11.487 40.212 1.00 36.11 1206 PRO C CA 1
ATOM 908 C C . PRO B 2 6 ? 6.335 10.501 41.322 1.00 35.49 1206 PRO C C 1
ATOM 909 O O . PRO B 2 6 ? 5.436 10.133 42.077 1.00 39.74 1206 PRO C O 1
ATOM 913 N N . PRO B 2 7 ? 7.585 10.044 41.427 1.00 37.63 1207 PRO C N 1
ATOM 914 C CA . PRO B 2 7 ? 7.946 9.085 42.478 1.00 42.23 1207 PRO C CA 1
ATOM 915 C C . PRO B 2 7 ? 7.619 9.570 43.905 1.00 48.06 1207 PRO C C 1
ATOM 916 O O . PRO B 2 7 ? 6.689 10.350 44.102 1.00 51.51 1207 PRO C O 1
ATOM 920 N N . THR B 2 8 ? 8.391 9.094 44.885 1.00 54.86 1208 THR C N 1
ATOM 921 C CA . THR B 2 8 ? 8.239 9.427 46.316 1.00 58.15 1208 THR C CA 1
ATOM 922 C C . THR B 2 8 ? 7.326 8.427 47.020 1.00 62.37 1208 THR C C 1
ATOM 923 O O . THR B 2 8 ? 6.220 8.175 46.485 1.00 66.22 1208 THR C O 1
ATOM 935 N N . SER C 1 2 ? 17.210 3.550 26.080 1.00 62.78 2002 SER B N 1
ATOM 936 C CA . SER C 1 2 ? 18.497 4.176 26.349 1.00 57.73 2002 SER B CA 1
ATOM 937 C C . SER C 1 2 ? 19.438 4.145 25.144 1.00 54.21 2002 SER B C 1
ATOM 938 O O . SER C 1 2 ? 19.145 3.546 24.100 1.00 53.79 2002 SER B O 1
ATOM 941 N N . GLU C 1 3 ? 20.575 4.807 25.309 1.00 49.69 2003 GLU B N 1
ATOM 942 C CA . GLU C 1 3 ? 21.586 4.881 24.279 1.00 41.86 2003 GLU B CA 1
ATOM 943 C C . GLU C 1 3 ? 22.589 3.754 24.523 1.00 44.28 2003 GLU B C 1
ATOM 944 O O . GLU C 1 3 ? 23.179 3.655 25.617 1.00 41.44 2003 GLU B O 1
ATOM 950 N N . GLN C 1 4 ? 22.772 2.913 23.501 1.00 36.58 2004 GLN B N 1
ATOM 951 C CA . GLN C 1 4 ? 23.678 1.775 23.580 1.00 36.49 2004 GLN B CA 1
ATOM 952 C C . GLN C 1 4 ? 24.863 1.870 22.589 1.00 38.67 2004 GLN B C 1
ATOM 953 O O . GLN C 1 4 ? 24.689 1.726 21.376 1.00 35.76 2004 GLN B O 1
ATOM 959 N N . SER C 1 5 ? 26.068 2.104 23.124 1.00 37.44 2005 SER B N 1
ATOM 960 C CA . SER C 1 5 ? 27.290 2.250 22.321 1.00 33.95 2005 SER B CA 1
ATOM 961 C C . SER C 1 5 ? 27.752 0.982 21.609 1.00 33.10 2005 SER B C 1
ATOM 962 O O . SER C 1 5 ? 27.820 -0.091 22.195 1.00 35.63 2005 SER B O 1
ATOM 965 N N . ILE C 1 6 ? 28.081 1.100 20.334 1.00 29.11 2006 ILE B N 1
ATOM 966 C CA . ILE C 1 6 ? 28.525 -0.068 19.612 1.00 29.45 2006 ILE B CA 1
ATOM 967 C C . ILE C 1 6 ? 29.980 0.083 19.232 1.00 30.85 2006 ILE B C 1
ATOM 968 O O . ILE C 1 6 ? 30.487 -0.674 18.415 1.00 34.48 2006 ILE B O 1
ATOM 973 N N . CYS C 1 7 ? 30.650 1.071 19.823 1.00 31.58 2007 CYS B N 1
ATOM 974 C CA . CYS C 1 7 ? 32.075 1.308 19.566 1.00 30.91 2007 CYS B CA 1
ATOM 975 C C . CYS C 1 7 ? 32.581 2.616 20.163 1.00 29.99 2007 CYS B C 1
ATOM 976 O O . CYS C 1 7 ? 31.819 3.568 20.339 1.00 33.18 2007 CYS B O 1
ATOM 979 N N . GLN C 1 8 ? 33.874 2.654 20.472 1.00 27.06 2008 GLN B N 1
ATOM 980 C CA . GLN C 1 8 ? 34.490 3.829 21.079 1.00 24.61 2008 GLN B CA 1
ATOM 981 C C . GLN C 1 8 ? 35.922 4.030 20.578 1.00 24.01 2008 GLN B C 1
ATOM 982 O O . GLN C 1 8 ? 36.680 3.071 20.453 1.00 26.50 2008 GLN B O 1
ATOM 988 N N . ALA C 1 9 ? 36.304 5.267 20.283 1.00 21.24 2009 ALA B N 1
ATOM 989 C CA . ALA C 1 9 ? 37.656 5.522 19.788 1.00 17.15 2009 ALA B CA 1
ATOM 990 C C . ALA C 1 9 ? 38.057 6.977 19.944 1.00 19.11 2009 ALA B C 1
ATOM 991 O O . ALA C 1 9 ? 37.207 7.848 20.009 1.00 26.16 2009 ALA B O 1
ATOM 993 N N . ARG C 1 10 ? 39.358 7.232 20.004 1.00 17.77 2010 ARG B N 1
ATOM 994 C CA . ARG C 1 10 ? 39.878 8.588 20.155 1.00 18.67 2010 ARG B CA 1
ATOM 995 C C . ARG C 1 10 ? 40.207 9.209 18.806 1.00 14.94 2010 ARG B C 1
ATOM 996 O O . ARG C 1 10 ? 40.940 8.629 18.012 1.00 21.37 2010 ARG B O 1
ATOM 1004 N N . ALA C 1 11 ? 39.698 10.405 18.562 1.00 11.09 2011 ALA B N 1
ATOM 1005 C CA . ALA C 1 11 ? 39.932 11.035 17.291 1.00 12.15 2011 ALA B CA 1
ATOM 1006 C C . ALA C 1 11 ? 39.746 12.516 17.407 1.00 18.14 2011 ALA B C 1
ATOM 1007 O O . ALA C 1 11 ? 39.191 13.005 18.386 1.00 23.76 2011 ALA B O 1
ATOM 1009 N N . SER C 1 12 ? 40.218 13.222 16.389 1.00 21.54 2012 SER B N 1
ATOM 1010 C CA . SER C 1 12 ? 40.117 14.665 16.323 1.00 23.29 2012 SER B CA 1
ATOM 1011 C C . SER C 1 12 ? 39.109 14.900 15.234 1.00 22.01 2012 SER B C 1
ATOM 1012 O O . SER C 1 12 ? 39.388 14.639 14.075 1.00 27.56 2012 SER B O 1
ATOM 1015 N N . VAL C 1 13 ? 37.933 15.384 15.601 1.00 26.14 2013 V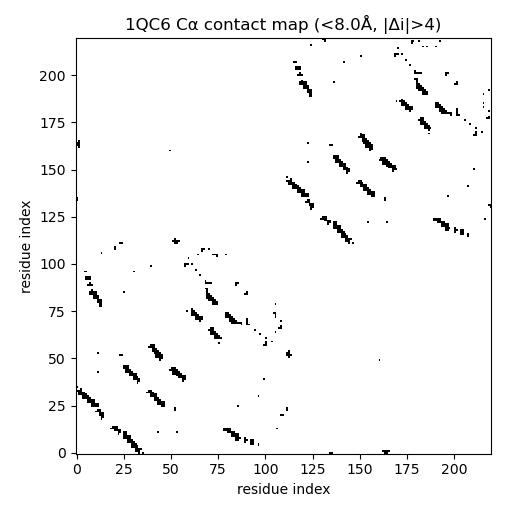AL B N 1
ATOM 1016 C CA . VAL C 1 13 ? 36.895 15.609 14.612 1.00 28.48 2013 VAL B CA 1
ATOM 1017 C C . VAL C 1 13 ? 37.099 16.945 13.916 1.00 27.98 2013 VAL B C 1
ATOM 1018 O O . VAL C 1 13 ? 37.285 17.966 14.581 1.00 31.22 2013 VAL B O 1
ATOM 1030 N N . VAL C 1 15 ? 36.035 19.424 10.167 1.00 23.99 2015 VAL B N 1
ATOM 1031 C CA . VAL C 1 15 ? 35.146 19.697 9.053 1.00 30.05 2015 VAL B CA 1
ATOM 1032 C C . VAL C 1 15 ? 35.954 20.236 7.876 1.00 35.29 2015 VAL B C 1
ATOM 1033 O O . VAL C 1 15 ? 36.807 21.112 8.038 1.00 36.20 2015 VAL B O 1
ATOM 1037 N N . TYR C 1 16 ? 35.690 19.720 6.686 1.00 37.00 2016 TYR B N 1
ATOM 1038 C CA . TYR C 1 16 ? 36.406 20.205 5.530 1.00 38.74 2016 TYR B CA 1
ATOM 1039 C C . TYR C 1 16 ? 35.829 21.520 5.046 1.00 38.95 2016 TYR B C 1
ATOM 1040 O O . TYR C 1 16 ? 34.713 21.563 4.537 1.00 36.00 2016 TYR B O 1
ATOM 1049 N N . ASP C 1 17 ? 36.611 22.583 5.193 1.00 42.31 2017 ASP B N 1
ATOM 1050 C CA . ASP C 1 17 ? 36.211 23.914 4.762 1.00 47.39 2017 ASP B CA 1
ATOM 1051 C C . ASP C 1 17 ? 36.474 24.116 3.277 1.00 52.21 2017 ASP B C 1
ATOM 1052 O O . ASP C 1 17 ? 37.554 24.539 2.877 1.00 54.40 2017 ASP B O 1
ATOM 1057 N N . ASP C 1 18 ? 35.469 23.832 2.468 1.00 60.47 2018 ASP B N 1
ATOM 1058 C CA . ASP C 1 18 ? 35.581 23.971 1.026 1.00 68.75 2018 ASP B CA 1
ATOM 1059 C C . ASP C 1 18 ? 36.036 25.365 0.608 1.00 67.27 2018 ASP B C 1
ATOM 1060 O O . ASP C 1 18 ? 36.716 25.514 -0.402 1.00 71.47 2018 ASP B O 1
ATOM 1065 N N . THR C 1 19 ? 35.667 26.384 1.376 1.00 63.13 2019 THR B N 1
ATOM 1066 C CA . THR C 1 19 ? 36.049 27.745 1.024 1.00 62.03 2019 THR B CA 1
ATOM 1067 C C . THR C 1 19 ? 37.513 27.980 1.336 1.00 57.42 2019 THR B C 1
ATOM 1068 O O . THR C 1 19 ? 38.305 28.252 0.440 1.00 57.58 2019 THR B O 1
ATOM 1072 N N . SER C 1 20 ? 37.877 27.875 2.607 1.00 53.50 2020 SER B N 1
ATOM 1073 C CA . SER C 1 20 ? 39.264 28.056 2.998 1.00 49.60 2020 SER B CA 1
ATOM 1074 C C . SER C 1 20 ? 40.022 26.921 2.336 1.00 49.63 2020 SER B C 1
ATOM 1075 O O . SER C 1 20 ? 41.244 26.845 2.408 1.00 52.26 2020 SER B O 1
ATOM 1078 N N . LYS C 1 21 ? 39.268 26.036 1.691 1.00 49.18 2021 LYS B N 1
ATOM 1079 C CA . LYS C 1 21 ? 39.818 24.885 0.995 1.00 45.72 2021 LYS B CA 1
ATOM 1080 C C . LYS C 1 21 ? 40.649 24.032 1.942 1.00 43.43 2021 LYS B C 1
ATOM 1081 O O . LYS C 1 21 ? 41.310 23.095 1.509 1.00 46.98 2021 LYS B O 1
ATOM 1087 N N . LYS C 1 22 ? 40.585 24.335 3.236 1.00 35.59 2022 LYS B N 1
ATOM 1088 C CA . LYS C 1 22 ? 41.353 23.599 4.233 1.00 34.41 2022 LYS B CA 1
ATOM 1089 C C . LYS C 1 22 ? 40.480 22.743 5.132 1.00 35.27 2022 LYS B C 1
ATOM 1090 O O . LYS C 1 22 ? 39.264 22.900 5.137 1.00 42.10 2022 LYS B O 1
ATOM 1096 N N . TRP C 1 23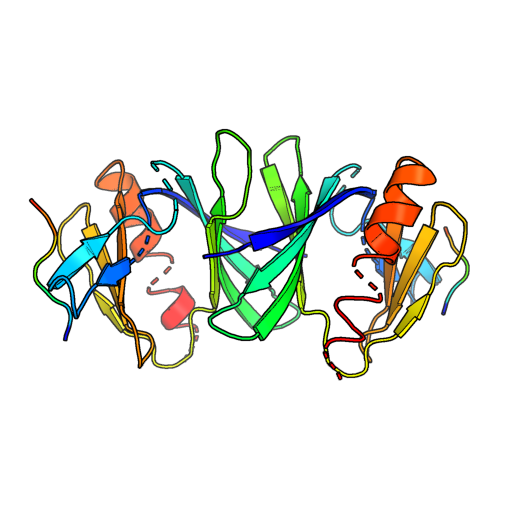 ? 41.112 21.845 5.892 1.00 30.33 2023 TRP B N 1
ATOM 1097 C CA . TRP C 1 23 ? 40.414 20.973 6.838 1.00 28.03 2023 TRP B CA 1
ATOM 1098 C C . TRP C 1 23 ? 40.519 21.693 8.161 1.00 31.72 2023 TRP B C 1
ATOM 1099 O O . TRP C 1 23 ? 41.623 21.990 8.606 1.00 38.14 2023 TRP B O 1
ATOM 1110 N N . VAL C 1 24 ? 39.389 21.972 8.799 1.00 32.70 2024 VAL B N 1
ATOM 1111 C CA . VAL C 1 24 ? 39.429 22.685 10.067 1.00 36.40 2024 VAL B CA 1
ATOM 1112 C C . VAL C 1 24 ? 38.798 21.931 11.226 1.00 37.80 2024 VAL B C 1
ATOM 1113 O O . VAL C 1 24 ? 37.894 21.124 11.040 1.00 37.94 2024 VAL B O 1
ATOM 1117 N N . PRO C 1 25 ? 39.290 22.178 12.444 1.00 40.59 2025 PRO B N 1
ATOM 1118 C CA . PRO C 1 25 ? 38.760 21.518 13.641 1.00 44.47 2025 PRO B CA 1
ATOM 1119 C C . PRO C 1 25 ? 37.318 21.944 13.857 1.00 46.25 2025 PRO B C 1
ATOM 1120 O O . PRO C 1 25 ? 36.958 23.069 13.535 1.00 47.20 2025 PRO B O 1
ATOM 1124 N N . ILE C 1 26 ? 36.489 21.060 14.400 1.00 51.60 2026 ILE B N 1
ATOM 1125 C CA . ILE C 1 26 ? 35.093 21.419 14.611 1.00 56.41 2026 ILE B CA 1
ATOM 1126 C C . ILE C 1 26 ? 34.876 22.399 15.764 1.00 60.66 2026 ILE B C 1
ATOM 1127 O O . ILE C 1 26 ? 33.882 23.122 15.783 1.00 63.72 2026 ILE B O 1
ATOM 1132 N N . LYS C 1 27 ? 35.801 22.431 16.719 1.00 65.47 2027 LYS B N 1
ATOM 1133 C CA . LYS C 1 27 ? 35.682 23.353 17.848 1.00 67.46 2027 LYS B CA 1
ATOM 1134 C C . LYS C 1 27 ? 36.105 24.784 17.455 1.00 71.02 2027 LYS B C 1
ATOM 1135 O O . LYS C 1 27 ? 37.229 25.208 17.812 1.00 74.25 2027 LYS B O 1
ATOM 1141 N N . PHE C 1 33 ? 42.107 15.847 20.737 1.00 51.93 2033 PHE B N 1
ATOM 1142 C CA . PHE C 1 33 ? 41.388 14.544 20.651 1.00 51.77 2033 PHE B CA 1
ATOM 1143 C C . PHE C 1 33 ? 40.126 14.522 21.503 1.00 51.70 2033 PHE B C 1
ATOM 1144 O O . PHE C 1 33 ? 40.084 15.110 22.585 1.00 56.69 2033 PHE B O 1
ATOM 1152 N N . SER C 1 34 ? 39.099 13.843 20.997 1.00 46.42 2034 SER B N 1
ATOM 1153 C CA . SER C 1 34 ? 37.827 13.697 21.694 1.00 40.35 2034 SER B CA 1
ATOM 1154 C C . SER C 1 34 ? 37.552 12.212 21.731 1.00 38.86 2034 SER B C 1
ATOM 1155 O O . SER C 1 34 ? 38.260 11.440 21.073 1.00 36.92 2034 SER B O 1
ATOM 1158 N N . ARG C 1 35 ? 36.543 11.804 22.497 1.00 31.36 2035 ARG B N 1
ATOM 1159 C CA . ARG C 1 35 ? 36.196 10.395 22.542 1.00 28.86 2035 ARG B CA 1
ATOM 1160 C C . ARG C 1 35 ? 35.038 10.214 21.581 1.00 26.58 2035 ARG B C 1
ATOM 1161 O O . ARG C 1 35 ? 34.029 10.886 21.713 1.00 29.67 2035 ARG B O 1
ATOM 1169 N N . ILE C 1 36 ? 35.184 9.330 20.600 1.00 26.19 2036 ILE B N 1
ATOM 1170 C CA . ILE C 1 36 ? 34.118 9.104 19.633 1.00 21.63 2036 ILE B CA 1
ATOM 1171 C C . ILE C 1 36 ? 33.450 7.793 19.939 1.00 20.45 2036 ILE B C 1
ATOM 1172 O O . ILE C 1 36 ? 34.104 6.813 20.283 1.00 24.43 2036 ILE B O 1
ATOM 1177 N N . ASN C 1 37 ? 32.133 7.793 19.824 1.00 22.85 2037 ASN B N 1
ATOM 1178 C CA . ASN C 1 37 ? 31.331 6.614 20.097 1.00 22.73 2037 ASN B CA 1
ATOM 1179 C C . ASN C 1 37 ? 30.240 6.629 19.083 1.00 23.88 2037 ASN B C 1
ATOM 1180 O O . ASN C 1 37 ? 29.864 7.689 18.612 1.00 29.57 2037 ASN B O 1
ATOM 1185 N N . ILE C 1 38 ? 29.735 5.454 18.751 1.00 24.05 2038 ILE B N 1
ATOM 1186 C CA . ILE C 1 38 ? 28.625 5.333 17.829 1.00 19.53 2038 ILE B CA 1
ATOM 1187 C C . ILE C 1 38 ? 27.552 4.681 18.693 1.00 20.47 2038 ILE B C 1
ATOM 1188 O O . ILE C 1 38 ? 27.720 3.544 19.129 1.00 24.58 2038 ILE B O 1
ATOM 1193 N N . TYR C 1 39 ? 26.471 5.397 18.983 1.00 22.39 2039 TYR B N 1
ATOM 1194 C CA . TYR C 1 39 ? 25.403 4.814 19.797 1.00 14.39 2039 TYR B CA 1
ATOM 1195 C C . TYR C 1 39 ? 24.255 4.373 18.933 1.00 17.44 2039 TYR B C 1
ATOM 1196 O O . TYR C 1 39 ? 24.033 4.891 17.828 1.00 19.84 2039 TYR B O 1
ATOM 1205 N N . HIS C 1 40 ? 23.515 3.409 19.453 1.00 21.67 2040 HIS B N 1
ATOM 1206 C CA . HIS C 1 40 ? 22.368 2.859 18.752 1.00 21.17 2040 HIS B CA 1
ATOM 1207 C C . HIS C 1 40 ? 21.146 2.915 19.629 1.00 24.92 2040 HIS B C 1
ATOM 1208 O O . HIS C 1 40 ? 21.222 2.631 20.829 1.00 27.36 2040 HIS B O 1
ATOM 1215 N N . ASN C 1 41 ? 20.022 3.301 19.036 1.00 28.87 2041 ASN B N 1
ATOM 1216 C CA . ASN C 1 41 ? 18.773 3.359 19.775 1.00 35.87 2041 ASN B CA 1
ATOM 1217 C C . ASN C 1 41 ? 17.887 2.228 19.268 1.00 40.11 2041 ASN B C 1
ATOM 1218 O O . ASN C 1 41 ? 17.314 2.312 18.183 1.00 38.79 2041 ASN B O 1
ATOM 1223 N N . THR C 1 42 ? 17.797 1.161 20.055 1.00 44.31 2042 THR B N 1
ATOM 1224 C CA . THR C 1 42 ? 17.004 0.005 19.681 1.00 43.67 2042 THR B CA 1
ATOM 1225 C C . THR C 1 42 ? 15.552 0.412 19.612 1.00 44.71 2042 THR B C 1
ATOM 1226 O O . THR C 1 42 ? 14.812 -0.041 18.742 1.00 43.89 2042 THR B O 1
ATOM 1230 N N . ALA C 1 43 ? 15.159 1.285 20.532 1.00 46.11 2043 ALA B N 1
ATOM 1231 C CA . ALA C 1 43 ? 13.791 1.786 20.589 1.00 50.09 2043 ALA B CA 1
ATOM 1232 C C . ALA C 1 43 ? 13.556 2.844 19.505 1.00 50.80 2043 ALA B C 1
ATOM 1233 O O . ALA C 1 43 ? 12.756 3.759 19.690 1.00 57.20 2043 ALA B O 1
ATOM 1235 N N . SER C 1 44 ? 14.252 2.712 18.378 1.00 49.16 2044 SER B N 1
ATOM 1236 C CA . SER C 1 44 ? 14.119 3.656 17.265 1.00 40.86 2044 SER B CA 1
ATOM 1237 C C . SER C 1 44 ? 14.982 3.243 16.072 1.00 41.13 2044 SER B C 1
ATOM 1238 O O . SER C 1 44 ? 14.934 3.874 15.013 1.00 30.73 2044 SER B O 1
ATOM 1241 N N . SER C 1 45 ? 15.757 2.174 16.251 1.00 45.70 2045 SER B N 1
ATOM 1242 C CA . SER C 1 45 ? 16.651 1.676 15.212 1.00 51.04 2045 SER B CA 1
ATOM 1243 C C . SER C 1 45 ? 17.323 2.889 14.596 1.00 49.77 2045 SER B C 1
ATOM 1244 O O . SER C 1 45 ? 17.115 3.221 13.420 1.00 48.32 2045 SER B O 1
ATOM 1247 N N . THR C 1 46 ? 18.119 3.546 15.439 1.00 43.88 2046 THR B N 1
ATOM 1248 C CA . THR C 1 46 ? 18.847 4.760 15.098 1.00 37.89 2046 THR B CA 1
ATOM 1249 C C . THR C 1 46 ? 20.315 4.666 15.508 1.00 31.81 2046 THR B C 1
ATOM 1250 O O . THR C 1 46 ? 20.629 4.142 16.574 1.00 31.28 2046 THR B O 1
ATOM 1254 N N . PHE C 1 47 ? 21.199 5.186 14.660 1.00 26.74 2047 PHE B N 1
ATOM 1255 C CA . PHE C 1 47 ? 22.631 5.192 14.936 1.00 27.43 2047 PHE B CA 1
ATOM 1256 C C . PHE C 1 47 ? 23.161 6.633 14.904 1.00 30.08 2047 PHE B C 1
ATOM 1257 O O . PHE C 1 47 ? 22.802 7.423 14.021 1.00 30.21 2047 PHE B O 1
ATOM 1265 N N . ARG C 1 48 ? 24.016 6.970 15.867 1.00 25.39 2048 ARG B N 1
ATOM 1266 C CA . ARG C 1 48 ? 24.589 8.304 15.936 1.00 17.08 2048 ARG B CA 1
ATOM 1267 C C . ARG C 1 48 ? 26.060 8.298 16.273 1.00 18.64 2048 ARG B C 1
ATOM 1268 O O . ARG C 1 48 ? 26.532 7.449 17.022 1.00 19.83 2048 ARG B O 1
ATOM 1276 N N . VAL C 1 49 ? 26.771 9.274 15.723 1.00 22.81 2049 VAL B N 1
ATOM 1277 C CA . VAL C 1 49 ? 28.187 9.464 15.984 1.00 17.05 2049 VAL B CA 1
ATOM 1278 C C . VAL C 1 49 ? 28.201 10.587 17.009 1.00 18.09 2049 VAL B C 1
ATOM 1279 O O . VAL C 1 49 ? 27.808 11.703 16.698 1.00 23.46 2049 VAL B O 1
ATOM 1283 N N . VAL C 1 50 ? 28.620 10.293 18.232 1.00 17.11 2050 VAL B N 1
ATOM 1284 C CA . VAL C 1 50 ? 28.677 11.313 19.271 1.00 19.54 2050 VAL B CA 1
ATOM 1285 C C . VAL C 1 50 ? 30.108 11.518 19.764 1.00 22.98 2050 VAL B C 1
ATOM 1286 O O . VAL C 1 50 ? 30.736 10.597 20.297 1.00 26.02 2050 VAL B O 1
ATOM 1290 N N . GLY C 1 51 ? 30.613 12.733 19.568 1.00 24.67 2051 GLY B N 1
ATOM 1291 C CA . GLY C 1 51 ? 31.950 13.076 20.003 1.00 24.44 2051 GLY B CA 1
ATOM 1292 C C . GLY C 1 51 ? 31.926 13.977 21.229 1.00 23.37 2051 GLY B C 1
ATOM 1293 O O . GLY C 1 51 ? 31.323 15.055 21.215 1.00 24.37 2051 GLY B O 1
ATOM 1294 N N . VAL C 1 52 ? 32.583 13.520 22.290 1.00 23.23 2052 VAL B N 1
ATOM 1295 C CA . VAL C 1 52 ? 32.673 14.247 23.550 1.00 26.93 2052 VAL B CA 1
ATOM 1296 C C . VAL C 1 52 ? 34.106 14.695 23.870 1.00 28.75 2052 VAL B C 1
ATOM 1297 O O . VAL C 1 52 ? 35.077 13.959 23.661 1.00 31.75 2052 VAL B O 1
ATOM 1301 N N . LYS C 1 53 ? 34.229 15.913 24.374 1.00 33.67 2053 LYS B N 1
ATOM 1302 C CA . LYS C 1 53 ? 35.520 16.454 24.776 1.00 40.34 2053 LYS B CA 1
ATOM 1303 C C . LYS C 1 53 ? 35.892 15.792 26.104 1.00 45.92 2053 LYS B C 1
ATOM 1304 O O . LYS C 1 53 ? 35.409 16.219 27.151 1.00 42.91 2053 LYS B O 1
ATOM 1310 N N . LEU C 1 54 ? 36.740 14.764 26.072 1.00 49.19 2054 LEU B N 1
ATOM 1311 C CA . LEU C 1 54 ? 37.129 14.075 27.305 1.00 55.14 2054 LEU B CA 1
ATOM 1312 C C . LEU C 1 54 ? 37.897 14.969 28.276 1.00 57.93 2054 LEU B C 1
ATOM 1313 O O . LEU C 1 54 ? 38.522 14.490 29.231 1.00 56.56 2054 LEU B O 1
ATOM 1318 N N . GLN C 1 55 ? 37.848 16.271 28.030 1.00 60.68 2055 GLN B N 1
ATOM 1319 C CA . GLN C 1 55 ? 38.510 17.232 28.900 1.00 64.69 2055 GLN B CA 1
ATOM 1320 C C . GLN C 1 55 ? 37.459 17.930 29.773 1.00 64.16 2055 GLN B C 1
ATOM 1321 O O . GLN C 1 55 ? 37.483 17.841 31.004 1.00 64.74 2055 GLN B O 1
ATOM 1327 N N . ASP C 1 56 ? 36.532 18.614 29.114 1.00 63.46 2056 ASP B N 1
ATOM 1328 C CA . ASP C 1 56 ? 35.468 19.338 29.783 1.00 61.46 2056 ASP B CA 1
ATOM 1329 C C . ASP C 1 56 ? 34.166 18.617 29.501 1.00 60.12 2056 ASP B C 1
ATOM 1330 O O . ASP C 1 56 ? 33.085 19.144 29.750 1.00 59.53 2056 ASP B O 1
ATOM 1335 N N . GLN C 1 57 ? 34.293 17.410 28.959 1.00 59.83 2057 GLN B N 1
ATOM 1336 C CA . GLN C 1 57 ? 33.163 16.527 28.638 1.00 60.93 2057 GLN B CA 1
ATOM 1337 C C . GLN C 1 57 ? 31.983 17.148 27.880 1.00 55.49 2057 GLN B C 1
ATOM 1338 O O . GLN C 1 57 ? 30.826 16.787 28.098 1.00 49.78 2057 GLN B O 1
ATOM 1344 N N . GLN C 1 58 ? 32.299 18.068 26.978 1.00 49.53 2058 GLN B N 1
ATOM 1345 C CA . GLN C 1 58 ? 31.310 18.738 26.161 1.00 42.65 2058 GLN B CA 1
ATOM 1346 C C . GLN C 1 58 ? 31.199 17.948 24.864 1.00 39.98 2058 GLN B C 1
ATOM 1347 O O . GLN C 1 58 ? 32.195 17.443 24.361 1.00 42.82 2058 GLN B O 1
ATOM 1353 N N . VAL C 1 59 ? 29.990 17.838 24.324 1.00 37.03 2059 VAL B N 1
ATOM 1354 C CA . VAL C 1 59 ? 29.753 17.108 23.079 1.00 31.10 2059 VAL B CA 1
ATOM 1355 C C . VAL C 1 59 ? 30.157 17.994 21.901 1.00 31.38 2059 VAL B C 1
ATOM 1356 O O . VAL C 1 59 ? 29.677 19.123 21.787 1.00 35.47 2059 VAL B O 1
ATOM 1360 N N . VAL C 1 60 ? 31.047 17.501 21.040 1.00 28.71 2060 VAL B N 1
ATOM 1361 C CA . VAL C 1 60 ? 31.489 18.283 19.881 1.00 26.75 2060 VAL B CA 1
ATOM 1362 C C . VAL C 1 60 ? 30.724 17.897 18.630 1.00 25.64 2060 VAL B C 1
ATOM 1363 O O . VAL C 1 60 ? 30.588 18.688 17.699 1.00 28.14 2060 VAL B O 1
ATOM 1367 N N . ILE C 1 61 ? 30.225 16.673 18.605 1.00 21.70 2061 ILE B N 1
ATOM 1368 C CA . ILE C 1 61 ? 29.478 16.219 17.447 1.00 23.37 2061 ILE B CA 1
ATOM 1369 C C . ILE C 1 61 ? 28.394 15.214 17.913 1.00 21.09 2061 ILE B C 1
ATOM 1370 O O . ILE C 1 61 ? 28.602 14.470 18.861 1.00 23.45 2061 ILE B O 1
ATOM 1375 N N . ASN C 1 62 ? 27.229 15.245 17.277 1.00 18.41 2062 ASN B N 1
ATOM 1376 C CA . ASN C 1 62 ? 26.107 14.346 17.587 1.00 19.20 2062 ASN B CA 1
ATOM 1377 C C . ASN C 1 62 ? 25.441 14.145 16.229 1.00 23.73 2062 ASN B C 1
ATOM 1378 O O . ASN C 1 62 ? 24.390 14.715 15.942 1.00 27.48 2062 ASN B O 1
ATOM 1383 N N . TYR C 1 63 ? 26.086 13.324 15.406 1.00 28.79 2063 TYR B N 1
ATOM 1384 C CA . TYR C 1 63 ? 25.695 13.058 14.023 1.00 24.65 2063 TYR B CA 1
ATOM 1385 C C . TYR C 1 63 ? 24.948 11.771 13.754 1.00 28.48 2063 TYR B C 1
ATOM 1386 O O . TYR C 1 63 ? 25.393 10.689 14.134 1.00 33.63 2063 TYR B O 1
ATOM 1395 N N . SER C 1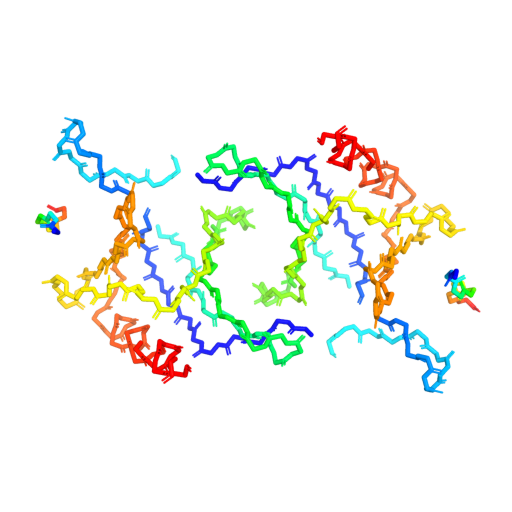 64 ? 23.832 11.886 13.049 1.00 27.65 2064 SER B N 1
ATOM 1396 C CA . SER C 1 64 ? 23.035 10.720 12.714 1.00 29.03 2064 SER B CA 1
ATOM 1397 C C . SER C 1 64 ? 23.567 10.103 11.439 1.00 31.67 2064 SER B C 1
ATOM 1398 O O . SER C 1 64 ? 23.563 10.743 10.394 1.00 34.22 2064 SER B O 1
ATOM 1401 N N . ILE C 1 65 ? 24.046 8.869 11.517 1.00 34.97 2065 ILE B N 1
ATOM 1402 C CA . ILE C 1 65 ? 24.534 8.226 10.313 1.00 36.41 2065 ILE B CA 1
ATOM 1403 C C . ILE C 1 65 ? 23.247 7.865 9.574 1.00 40.10 2065 ILE B C 1
ATOM 1404 O O . ILE C 1 65 ? 22.448 7.048 10.026 1.00 43.91 2065 ILE B O 1
ATOM 1409 N N . VAL C 1 66 ? 23.036 8.521 8.445 1.00 44.08 2066 VAL B N 1
ATOM 1410 C CA . VAL C 1 66 ? 21.831 8.327 7.662 1.00 46.81 2066 VAL B CA 1
ATOM 1411 C C . VAL C 1 66 ? 21.851 7.138 6.694 1.00 51.85 2066 VAL B C 1
ATOM 1412 O O . VAL C 1 66 ? 22.814 6.371 6.653 1.00 58.19 2066 VAL B O 1
ATOM 1416 N N . LYS C 1 67 ? 20.769 6.984 5.935 1.00 54.41 2067 LYS B N 1
ATOM 1417 C CA . LYS C 1 67 ? 20.603 5.890 4.979 1.00 51.18 2067 LYS B CA 1
ATOM 1418 C C . LYS C 1 67 ? 21.560 5.836 3.773 1.00 48.97 2067 LYS B C 1
ATOM 1419 O O . LYS C 1 67 ? 22.016 4.754 3.398 1.00 53.75 2067 LYS B O 1
ATOM 1425 N N . GLY C 1 68 ? 21.865 6.976 3.157 1.00 41.34 2068 GLY B N 1
ATOM 1426 C CA . GLY C 1 68 ? 22.762 6.938 2.011 1.00 33.33 2068 GLY B CA 1
ATOM 1427 C C . GLY C 1 68 ? 24.124 7.575 2.229 1.00 36.27 2068 GLY B C 1
ATOM 1428 O O . GLY C 1 68 ? 24.781 7.996 1.280 1.00 35.59 2068 GLY B O 1
ATOM 1429 N N . LEU C 1 69 ? 24.548 7.651 3.485 1.00 35.83 2069 LEU B N 1
ATOM 1430 C CA . LEU C 1 69 ? 25.831 8.246 3.846 1.00 32.25 2069 LEU B CA 1
ATOM 1431 C C . LEU C 1 69 ? 26.979 7.596 3.097 1.00 35.46 2069 LEU B C 1
ATOM 1432 O O . LEU C 1 69 ? 26.891 6.436 2.687 1.00 32.12 2069 LEU B O 1
ATOM 1437 N N . LYS C 1 70 ? 28.060 8.352 2.933 1.00 38.09 2070 LYS B N 1
ATOM 1438 C CA . LYS C 1 70 ? 29.248 7.862 2.242 1.00 41.25 2070 LYS B CA 1
ATOM 1439 C C . LYS C 1 70 ? 30.457 7.964 3.163 1.00 38.45 2070 LYS B C 1
ATOM 1440 O O . LYS C 1 70 ? 30.965 9.054 3.422 1.00 35.71 2070 LYS B O 1
ATOM 1446 N N . TYR C 1 71 ? 30.903 6.819 3.664 1.00 36.05 2071 TYR B N 1
ATOM 1447 C CA . TYR C 1 71 ? 32.043 6.766 4.563 1.00 36.66 2071 TYR B CA 1
ATOM 1448 C C . TYR C 1 71 ? 33.272 6.449 3.742 1.00 39.20 2071 TYR B C 1
ATOM 1449 O O . TYR C 1 71 ? 33.278 5.473 2.992 1.00 41.97 2071 TYR B O 1
ATOM 1458 N N . ASN C 1 72 ? 34.309 7.270 3.889 1.00 39.84 2072 ASN B N 1
ATOM 1459 C CA . ASN C 1 72 ? 35.565 7.061 3.177 1.00 35.72 2072 ASN B CA 1
ATOM 1460 C C . ASN C 1 72 ? 36.762 6.986 4.126 1.00 38.13 2072 ASN B C 1
ATOM 1461 O O . ASN C 1 72 ? 36.993 7.889 4.943 1.00 40.06 2072 ASN B O 1
ATOM 1466 N N . GLN C 1 73 ? 37.533 5.914 4.008 1.00 37.00 2073 GLN B N 1
ATOM 1467 C CA . GLN C 1 73 ? 38.702 5.751 4.856 1.00 37.78 2073 GLN B CA 1
ATOM 1468 C C . GLN C 1 73 ? 39.922 6.278 4.110 1.00 38.25 2073 GLN B C 1
ATOM 1469 O O . GLN C 1 73 ? 40.689 5.522 3.521 1.00 39.04 2073 GLN B O 1
ATOM 1475 N N . ALA C 1 74 ? 40.070 7.598 4.133 1.00 39.18 2074 ALA B N 1
ATOM 1476 C CA . ALA C 1 74 ? 41.168 8.277 3.452 1.00 40.91 2074 ALA B CA 1
ATOM 1477 C C . ALA C 1 74 ? 42.525 7.643 3.728 1.00 39.62 2074 ALA B C 1
ATOM 1478 O O . ALA C 1 74 ? 43.277 7.332 2.805 1.00 39.38 2074 ALA B O 1
ATOM 1480 N N . THR C 1 75 ? 42.848 7.467 5.002 1.00 37.97 2075 THR B N 1
ATOM 1481 C CA . THR C 1 75 ? 44.119 6.865 5.379 1.00 35.34 2075 THR B CA 1
ATOM 1482 C C . THR C 1 75 ? 43.862 5.969 6.573 1.00 39.70 2075 THR B C 1
ATOM 1483 O O . THR C 1 75 ? 42.763 5.981 7.138 1.00 46.81 2075 THR B O 1
ATOM 1487 N N . PRO C 1 76 ? 44.852 5.147 6.952 1.00 35.72 2076 PRO B N 1
ATOM 1488 C CA . PRO C 1 76 ? 44.716 4.236 8.093 1.00 32.59 2076 PRO B CA 1
ATOM 1489 C C . PRO C 1 76 ? 44.312 4.900 9.406 1.00 28.61 2076 PRO B C 1
ATOM 1490 O O . PRO C 1 76 ? 43.836 4.233 10.330 1.00 32.05 2076 PRO B O 1
ATOM 1494 N N . THR C 1 77 ? 44.502 6.209 9.484 1.00 21.92 2077 THR B N 1
ATOM 1495 C CA . THR C 1 77 ? 44.130 6.953 10.674 1.00 22.53 2077 THR B CA 1
ATOM 1496 C C . THR C 1 77 ? 43.270 8.186 10.355 1.00 26.66 2077 THR B C 1
ATOM 1497 O O . THR C 1 77 ? 43.016 9.034 11.220 1.00 30.69 2077 THR B O 1
ATOM 1501 N N . PHE C 1 78 ? 42.828 8.286 9.106 1.00 27.18 2078 PHE B N 1
ATOM 1502 C CA . PHE C 1 78 ? 41.970 9.380 8.698 1.00 21.26 2078 PHE B CA 1
ATOM 1503 C C . PHE C 1 78 ? 40.817 8.912 7.813 1.00 24.12 2078 PHE B C 1
ATOM 1504 O O . PHE C 1 78 ? 41.029 8.422 6.706 1.00 25.05 2078 PHE B O 1
ATOM 1512 N N . HIS C 1 79 ? 39.592 9.061 8.318 1.00 26.68 2079 HIS B N 1
ATOM 1513 C CA . HIS C 1 79 ? 38.383 8.663 7.589 1.00 22.51 2079 HIS B CA 1
ATOM 1514 C C . HIS C 1 79 ? 37.433 9.847 7.517 1.00 26.03 2079 HIS B C 1
ATOM 1515 O O . HIS C 1 79 ? 37.460 10.725 8.379 1.00 29.08 2079 HIS B O 1
ATOM 1522 N N . GLN C 1 80 ? 36.594 9.880 6.489 1.00 24.78 2080 GLN B N 1
ATOM 1523 C CA . GLN C 1 80 ? 35.665 10.984 6.337 1.00 30.73 2080 GLN B CA 1
ATOM 1524 C C . GLN C 1 80 ? 34.328 10.463 5.864 1.00 36.65 2080 GLN B C 1
ATOM 1525 O O . GLN C 1 80 ? 34.190 9.279 5.569 1.00 45.11 2080 GLN B O 1
ATOM 1531 N N . TRP C 1 81 ? 33.335 11.340 5.804 1.00 35.72 2081 TRP B N 1
ATOM 1532 C CA . TRP C 1 81 ? 32.022 10.934 5.339 1.00 35.09 2081 TRP B CA 1
ATOM 1533 C C . TRP C 1 81 ? 31.255 12.164 4.887 1.00 37.75 2081 TRP B C 1
ATOM 1534 O O . TRP C 1 81 ? 31.302 13.213 5.522 1.00 37.27 2081 TRP B O 1
ATOM 1545 N N . ARG C 1 82 ? 30.581 12.040 3.754 1.00 43.99 2082 ARG B N 1
ATOM 1546 C CA . ARG C 1 82 ? 29.806 13.143 3.213 1.00 49.81 2082 ARG B CA 1
ATOM 1547 C C . ARG C 1 82 ? 28.322 12.881 3.468 1.00 53.34 2082 ARG B C 1
ATOM 1548 O O . ARG C 1 82 ? 27.816 11.787 3.196 1.00 53.30 2082 ARG B O 1
ATOM 1556 N N . ASP C 1 83 ? 27.628 13.872 4.011 1.00 56.58 2083 ASP B N 1
ATOM 1557 C CA . ASP C 1 83 ? 26.207 13.722 4.276 1.00 62.01 2083 ASP B CA 1
ATOM 1558 C C . ASP C 1 83 ? 25.477 13.921 2.949 1.00 65.09 2083 ASP B C 1
ATOM 1559 O O . ASP C 1 83 ? 24.795 13.022 2.453 1.00 67.28 2083 ASP B O 1
ATOM 1564 N N . ALA C 1 84 ? 25.649 15.108 2.376 1.00 63.80 2084 ALA B N 1
ATOM 1565 C CA . ALA C 1 84 ? 25.043 15.478 1.109 1.00 61.36 2084 ALA B CA 1
ATOM 1566 C C . ALA C 1 84 ? 25.209 16.976 0.964 1.00 61.25 2084 ALA B C 1
ATOM 1567 O O . ALA C 1 84 ? 24.772 17.569 -0.018 1.00 65.70 2084 ALA B O 1
ATOM 1569 N N . ARG C 1 85 ? 25.847 17.587 1.953 1.00 59.91 2085 ARG B N 1
ATOM 1570 C CA . ARG C 1 85 ? 26.056 19.024 1.927 1.00 62.03 2085 ARG B CA 1
ATOM 1571 C C . ARG C 1 85 ? 27.227 19.456 2.796 1.00 58.40 2085 ARG B C 1
ATOM 1572 O O . ARG C 1 85 ? 27.352 20.636 3.142 1.00 61.65 2085 ARG B O 1
ATOM 1580 N N . GLN C 1 86 ? 28.089 18.506 3.136 1.00 48.64 2086 GLN B N 1
ATOM 1581 C CA . GLN C 1 86 ? 29.240 18.801 3.963 1.00 43.81 2086 GLN B CA 1
ATOM 1582 C C . GLN C 1 86 ? 29.979 17.519 4.248 1.00 42.59 2086 GLN B C 1
ATOM 1583 O O . GLN C 1 86 ? 29.375 16.454 4.337 1.00 43.36 2086 GLN B O 1
ATOM 1589 N N . VA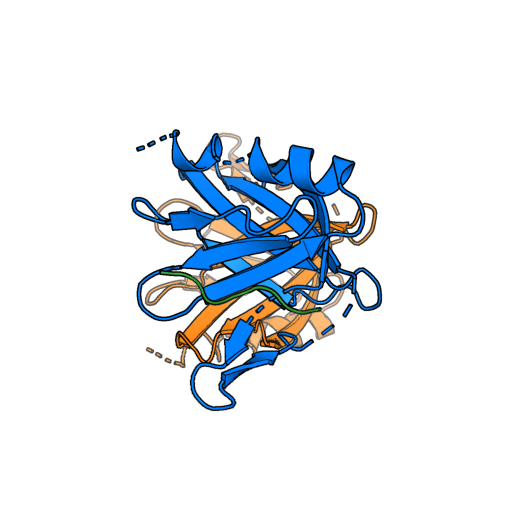L C 1 87 ? 31.292 17.616 4.396 1.00 40.50 2087 VAL B N 1
ATOM 1590 C CA . VAL C 1 87 ? 32.088 16.429 4.688 1.00 37.90 2087 VAL B CA 1
ATOM 1591 C C . VAL C 1 87 ? 32.787 16.525 6.052 1.00 31.67 2087 VAL B C 1
ATOM 1592 O O . VAL C 1 87 ? 33.309 17.579 6.433 1.00 26.80 2087 VAL B O 1
ATOM 1596 N N . TYR C 1 88 ? 32.754 15.412 6.781 1.00 25.24 2088 TYR B N 1
ATOM 1597 C CA . TYR C 1 88 ? 33.365 15.299 8.089 1.00 23.67 2088 TYR B CA 1
ATOM 1598 C C . TYR C 1 88 ? 34.496 14.288 8.050 1.00 25.53 2088 TYR B C 1
ATOM 1599 O O . TYR C 1 88 ? 34.460 13.338 7.278 1.00 28.59 2088 TYR B O 1
ATOM 1608 N N . GLY C 1 89 ? 35.500 14.492 8.890 1.00 25.23 2089 GLY B N 1
ATOM 1609 C CA . GLY C 1 89 ? 36.615 13.572 8.925 1.00 22.55 2089 GLY B CA 1
ATOM 1610 C C . GLY C 1 89 ? 37.109 13.419 10.346 1.00 24.25 2089 GLY B C 1
ATOM 1611 O O . GLY C 1 89 ? 36.981 14.350 11.153 1.00 17.76 2089 GLY B O 1
ATOM 1612 N N . LEU C 1 90 ? 37.673 12.248 10.644 1.00 21.84 2090 LEU B N 1
ATOM 1613 C CA . LEU C 1 90 ? 38.194 11.945 11.967 1.00 19.21 2090 LEU B CA 1
ATOM 1614 C C . LEU C 1 90 ? 39.664 11.585 11.921 1.00 20.33 2090 LEU B C 1
ATOM 1615 O O . LEU C 1 90 ? 40.056 10.626 11.271 1.00 19.64 2090 LEU B O 1
ATOM 1620 N N . ASN C 1 91 ? 40.485 12.357 12.612 1.00 20.40 2091 ASN B N 1
ATOM 1621 C CA . ASN C 1 91 ? 41.900 12.064 12.649 1.00 19.17 2091 ASN B CA 1
ATOM 1622 C C . ASN C 1 91 ? 42.032 11.166 13.863 1.00 12.90 2091 ASN B C 1
ATOM 1623 O O . ASN C 1 91 ? 41.964 11.625 14.997 1.00 12.62 2091 ASN B O 1
ATOM 1628 N N . PHE C 1 92 ? 42.205 9.875 13.639 1.00 13.48 2092 PHE B N 1
ATOM 1629 C CA . PHE C 1 92 ? 42.280 8.957 14.772 1.00 18.76 2092 PHE B CA 1
ATOM 1630 C C . PHE C 1 92 ? 43.567 9.030 15.559 1.00 21.32 2092 PHE B C 1
ATOM 1631 O O . PHE C 1 92 ? 44.550 9.605 15.110 1.00 30.64 2092 PHE B O 1
ATOM 1639 N N . ALA C 1 93 ? 43.557 8.449 16.748 1.00 17.89 2093 ALA B N 1
ATOM 1640 C CA . ALA C 1 93 ? 44.738 8.469 17.581 1.00 21.02 2093 ALA B CA 1
ATOM 1641 C C . ALA C 1 93 ? 45.574 7.230 17.296 1.00 27.31 2093 ALA B C 1
ATOM 1642 O O . ALA C 1 93 ? 46.706 7.107 17.752 1.00 34.94 2093 ALA B O 1
ATOM 1644 N N . SER C 1 94 ? 45.023 6.307 16.528 1.00 28.22 2094 SER B N 1
ATOM 1645 C CA . SER C 1 94 ? 45.748 5.091 16.241 1.00 26.26 2094 SER B CA 1
ATOM 1646 C C . SER C 1 94 ? 45.032 4.305 15.171 1.00 27.90 2094 SER B C 1
ATOM 1647 O O . SER C 1 94 ? 43.817 4.359 15.059 1.00 29.21 2094 SER B O 1
ATOM 1650 N N . LYS C 1 95 ? 45.790 3.550 14.398 1.00 32.22 2095 LYS B N 1
ATOM 1651 C CA . LYS C 1 95 ? 45.204 2.750 13.340 1.00 33.42 2095 LYS B CA 1
ATOM 1652 C C . LYS C 1 95 ? 44.189 1.813 13.938 1.00 27.11 2095 LYS B C 1
ATOM 1653 O O . LYS C 1 95 ? 43.084 1.690 13.439 1.00 33.66 2095 LYS B O 1
ATOM 1659 N N . GLU C 1 96 ? 44.565 1.154 15.020 1.00 24.46 2096 GLU B N 1
ATOM 1660 C CA . GLU C 1 96 ? 43.660 0.217 15.660 1.00 30.04 2096 GLU B CA 1
ATOM 1661 C C . GLU C 1 96 ? 42.276 0.832 15.918 1.00 27.76 2096 GLU B C 1
ATOM 1662 O O . GLU C 1 96 ? 41.266 0.271 15.509 1.00 30.48 2096 GLU B O 1
ATOM 1668 N N . GLU C 1 97 ? 42.229 1.988 16.575 1.00 29.43 2097 GLU B N 1
ATOM 1669 C CA . GLU C 1 97 ? 40.959 2.654 16.873 1.00 26.92 2097 GLU B CA 1
ATOM 1670 C C . GLU C 1 97 ? 40.231 3.057 15.601 1.00 27.62 2097 GLU B C 1
ATOM 1671 O O . GLU C 1 97 ? 39.013 3.244 15.603 1.00 29.30 2097 GLU B O 1
ATOM 1677 N N . ALA C 1 98 ? 40.984 3.205 14.518 1.00 24.09 2098 ALA B N 1
ATOM 1678 C CA . ALA C 1 98 ? 40.406 3.585 13.249 1.00 23.90 2098 ALA B CA 1
ATOM 1679 C C . ALA C 1 98 ? 39.724 2.354 12.684 1.00 27.03 2098 ALA B C 1
ATOM 1680 O O . ALA C 1 98 ? 38.623 2.432 12.134 1.00 31.92 2098 ALA B O 1
ATOM 1682 N N . THR C 1 99 ? 40.384 1.213 12.844 1.00 25.66 2099 THR B N 1
ATOM 1683 C CA . THR C 1 99 ? 39.872 -0.060 12.346 1.00 29.14 2099 THR B CA 1
ATOM 1684 C C . THR C 1 99 ? 38.590 -0.421 13.075 1.00 27.91 2099 THR B C 1
ATOM 1685 O O . THR C 1 99 ? 37.636 -0.940 12.493 1.00 26.48 2099 THR B O 1
ATOM 1689 N N . THR C 1 100 ? 38.585 -0.137 14.364 1.00 26.11 2100 THR B N 1
ATOM 1690 C CA . THR C 1 100 ? 37.448 -0.437 15.196 1.00 24.76 2100 THR B CA 1
ATOM 1691 C C . THR C 1 100 ? 36.244 0.406 14.853 1.00 26.99 2100 THR B C 1
ATOM 1692 O O . THR C 1 100 ? 35.14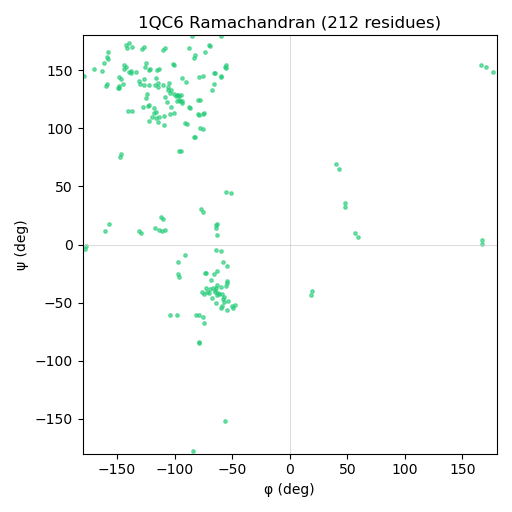1 -0.103 14.726 1.00 32.28 2100 THR B O 1
ATOM 1696 N N . PHE C 1 101 ? 36.464 1.701 14.697 1.00 28.81 2101 PHE B N 1
ATOM 1697 C CA . PHE C 1 101 ? 35.384 2.618 14.388 1.00 28.73 2101 PHE B CA 1
ATOM 1698 C C . PHE C 1 101 ? 34.797 2.428 12.998 1.00 30.61 2101 PHE B C 1
ATOM 1699 O O . PHE C 1 101 ? 33.612 2.687 12.789 1.00 31.67 2101 PHE B O 1
ATOM 1707 N N . SER C 1 102 ? 35.624 1.987 12.054 1.00 33.53 2102 SER B N 1
ATOM 1708 C CA . SER C 1 102 ? 35.173 1.773 10.684 1.00 34.19 2102 SER B CA 1
ATOM 1709 C C . SER C 1 102 ? 34.289 0.537 10.576 1.00 35.73 2102 SER B C 1
ATOM 1710 O O . SER C 1 102 ? 33.316 0.545 9.813 1.00 41.60 2102 SER B O 1
ATOM 1713 N N . ASN C 1 103 ? 34.618 -0.516 11.338 1.00 36.43 2103 ASN B N 1
ATOM 1714 C CA . ASN C 1 103 ? 33.829 -1.769 11.344 1.00 31.25 2103 ASN B CA 1
ATOM 1715 C C . ASN C 1 103 ? 32.416 -1.463 11.873 1.00 26.39 2103 ASN B C 1
ATOM 1716 O O . ASN C 1 103 ? 31.417 -1.929 11.318 1.00 25.46 2103 ASN B O 1
ATOM 1721 N N . ALA C 1 104 ? 32.346 -0.671 12.944 1.00 23.41 2104 ALA B N 1
ATOM 1722 C CA . ALA C 1 104 ? 31.067 -0.264 13.530 1.00 17.82 2104 ALA B CA 1
ATOM 1723 C C . ALA C 1 104 ? 30.335 0.556 12.496 1.00 16.90 2104 ALA B C 1
ATOM 1724 O O . ALA C 1 104 ? 29.241 0.208 12.101 1.00 24.49 2104 ALA B O 1
ATOM 1734 N N . LEU C 1 106 ? 30.613 0.965 9.172 1.00 21.88 2106 LEU B N 1
ATOM 1735 C CA . LEU C 1 106 ? 30.143 0.211 8.012 1.00 18.07 2106 LEU B CA 1
ATOM 1736 C C . LEU C 1 106 ? 29.011 -0.711 8.401 1.00 22.40 2106 LEU B C 1
ATOM 1737 O O . LEU C 1 106 ? 28.039 -0.872 7.667 1.00 24.85 2106 LEU B O 1
ATOM 1742 N N . PHE C 1 107 ? 29.144 -1.326 9.567 1.00 24.30 2107 PHE B N 1
ATOM 1743 C CA . PHE C 1 107 ? 28.117 -2.217 10.084 1.00 23.54 2107 PHE B CA 1
ATOM 1744 C C . PHE C 1 107 ? 26.803 -1.438 10.249 1.00 25.24 2107 PHE B C 1
ATOM 1745 O O . PHE C 1 107 ? 25.765 -1.820 9.709 1.00 26.91 2107 PHE B O 1
ATOM 1753 N N . ALA C 1 108 ? 26.865 -0.336 10.989 1.00 26.05 2108 ALA B N 1
ATOM 1754 C CA . ALA C 1 108 ? 25.714 0.535 11.234 1.00 23.40 2108 ALA B CA 1
ATOM 1755 C C . ALA C 1 108 ? 25.073 0.999 9.933 1.00 24.63 2108 ALA B C 1
ATOM 1756 O O . ALA C 1 108 ? 23.854 1.163 9.850 1.00 23.74 2108 ALA B O 1
ATOM 1758 N N . LEU C 1 109 ? 25.899 1.238 8.924 1.00 28.23 2109 LEU B N 1
ATOM 1759 C CA . LEU C 1 109 ? 25.396 1.666 7.630 1.00 30.13 2109 LEU B CA 1
ATOM 1760 C C . LEU C 1 109 ? 24.689 0.489 6.949 1.00 34.61 2109 LEU B C 1
ATOM 1761 O O . LEU C 1 109 ? 23.631 0.662 6.348 1.00 40.88 2109 LEU B O 1
ATOM 1766 N N . ASN C 1 110 ? 25.265 -0.709 7.050 1.00 38.31 2110 ASN B N 1
ATOM 1767 C CA . ASN C 1 110 ? 24.644 -1.897 6.461 1.00 40.62 2110 ASN B CA 1
ATOM 1768 C C . ASN C 1 110 ? 23.221 -1.976 7.018 1.00 39.80 2110 ASN B C 1
ATOM 1769 O O . ASN C 1 110 ? 22.245 -2.000 6.279 1.00 41.84 2110 ASN B O 1
ATOM 1774 N N . ILE C 1 111 ? 23.112 -2.009 8.334 1.00 38.08 2111 ILE B N 1
ATOM 1775 C CA . ILE C 1 111 ? 21.812 -2.064 8.967 1.00 38.57 2111 ILE B CA 1
ATOM 1776 C C . ILE C 1 111 ? 20.973 -0.943 8.373 1.00 40.61 2111 ILE B C 1
ATOM 1777 O O . ILE C 1 111 ? 19.850 -1.170 7.930 1.00 47.02 2111 ILE B O 1
ATOM 1790 N N . ASN C 1 113 ? 20.497 0.066 5.887 1.00 50.63 2113 ASN B N 1
ATOM 1791 C CA . ASN C 1 113 ? 19.898 -0.291 4.605 1.00 54.06 2113 ASN B CA 1
ATOM 1792 C C . ASN C 1 113 ? 19.442 -1.754 4.605 1.00 55.62 2113 ASN B C 1
ATOM 1793 O O . ASN C 1 113 ? 20.021 -2.565 3.849 1.00 56.19 2113 ASN B O 1
ATOM 1798 N N . PHE D 2 3 ? 35.262 14.021 -2.272 1.00 57.09 2203 PHE D N 1
ATOM 1799 C CA . PHE D 2 3 ? 36.065 13.933 -1.018 1.00 55.90 2203 PHE D CA 1
ATOM 1800 C C . PHE D 2 3 ? 37.375 14.686 -1.161 1.00 58.75 2203 PHE D C 1
ATOM 1801 O O . PHE D 2 3 ? 38.059 14.579 -2.182 1.00 60.54 2203 PHE D O 1
ATOM 1809 N N . PRO D 2 4 ? 37.743 15.462 -0.136 1.00 59.68 2204 PRO D N 1
ATOM 1810 C CA . PRO D 2 4 ? 38.990 16.227 -0.173 1.00 62.64 2204 PRO D CA 1
ATOM 1811 C C . PRO D 2 4 ? 40.149 15.375 0.345 1.00 65.46 2204 PRO D C 1
ATOM 1812 O O . PRO D 2 4 ? 39.934 14.285 0.885 1.00 69.08 2204 PRO D O 1
ATOM 1816 N N . PRO D 2 5 ? 41.395 15.846 0.165 1.00 64.72 2205 PRO D N 1
ATOM 1817 C CA . PRO D 2 5 ? 42.540 15.066 0.653 1.00 63.03 2205 PRO D CA 1
ATOM 1818 C C . PRO D 2 5 ? 42.631 15.205 2.181 1.00 58.21 2205 PRO D C 1
ATOM 1819 O O . PRO D 2 5 ? 42.326 16.270 2.722 1.00 57.78 2205 PRO D O 1
ATOM 1823 N N . PRO D 2 6 ? 43.053 14.142 2.893 1.00 53.24 2206 PRO D N 1
ATOM 1824 C CA . PRO D 2 6 ? 43.143 14.246 4.354 1.00 48.97 2206 PRO D CA 1
ATOM 1825 C C . PRO D 2 6 ? 44.029 15.419 4.730 1.00 50.35 2206 PRO D C 1
ATOM 1826 O O . PRO D 2 6 ? 44.916 15.800 3.967 1.00 50.92 2206 PRO D O 1
ATOM 1830 N N . PRO D 2 7 ? 43.805 16.008 5.913 1.00 49.49 2207 PRO D N 1
ATOM 1831 C CA . PRO D 2 7 ? 44.618 17.147 6.339 1.00 49.36 2207 PRO D CA 1
ATOM 1832 C C . PRO D 2 7 ? 46.091 16.787 6.280 1.00 51.78 2207 PRO D C 1
ATOM 1833 O O . PRO D 2 7 ? 46.775 17.284 5.361 1.00 56.33 2207 PRO D O 1
#

Sequence (220 aa):
SEQSICQARASVVYDDTSKKWVPIKFSRINIYHNTASSTFRVVGVKLQDQQVVINYSIVKGLKYNQATPTFHQWRDARQVYGLNFASKEEATTFSNALFALNINEFPPPPTSEQSICQARASVVYDDTSKKWVPIKFSRINIYHNTASSTFRVVGVKLQDQQVVINYSIVKGLKYNQATPTFHQWRDARQVYGLNFASKEEATTFSNALFALNINFPPPP

Foldseek 3Di:
DKAWPAKFFWFKFQDVVVNHRDGLVSWMWTWIADPVVRWIWIWTARVPVRHTSGTGTQDQPKDKADPDLQKIWIDDPPTMMMIRGPDSVSSVGVVVVVVSNVSD/DDDDDDD/DKAWPAKFFWFKFQDVVVNHRDGLVSWIWTWTADPVVRWIWIWTARPPVRHTSGTGTQDQPKDWADPDLQKIWIDPPPTMMMIRGPDSVSVVGVVVVVVSNVSD/DDDDD

Organism: Mus musculus (NCBI:txid10090)

Nearest PDB structures (foldseek):
  1qc6-assembly1_B  TM=1.010E+00  e=1.903E-19  Mus musculus
  7lxf-assembly1_A  TM=9.459E-01  e=1.884E-13  Homo sapiens
  4my6-assembly1_A  TM=9.435E-01  e=2.354E-13  Homo sapiens
  7lxe-assembly1_A  TM=9.455E-01  e=2.782E-13  Homo sapiens
  1mke-assembly1_A  TM=8.589E-01  e=3.696E-05  unclassified

InterPro domains:
  IPR000697 WH1/EVH1 domain [PF00568] (4-105)
  IPR000697 WH1/EVH1 domain [PS50229] (1-112)
  IPR000697 WH1/EVH1 domain [SM00461] (1-109)
  IPR011993 PH-like domain superfamily [G3DSA:2.30.29.30] (1-117)
  IPR014885 VASP tetramerisation [PF08776] (376-409)
  IPR017354 Vasodilator-stimulated phosphoprotein/ENA/VASP-like [PIRSF038010] (1-414)
  IPR038023 VASP tetramerisation domain superfamily [SSF118370] (373-410)

Radius of gyration: 18.39 Å; Cα contacts (8 Å, |Δi|>4): 477; chains: 4; bounding box: 47×31×47 Å

CATH classification: 2.30.29.30

Solvent-accessible surface area: 11035 Å² total

Secondary structure (DSSP, 8-state):
--EEEEEEEEE--EETTTTEE-----EEEEEEEETTTTEEEEEEE-TTT--EEEEEE--TT-EEEEEETTEEEEE-SS-EEEEEES-HHHHHHHHH--HHHH--/--EEEEEEEEE--EETTTTEE-----EEEEEEEETTTTEEEEEEE-TTT--EEEEEE--TT-EEEEEETTEEEEE-SS-EEEEEES-HHHHHHHHH--HHHH--/-------/-PPP-

B-factor: mean 37.08, std 17.08, range [3.6, 99.16]